Protein AF-A0A4Q0AV42-F1 (afdb_monomer_lite)

Structure (mmCIF, N/CA/C/O backbone):
data_AF-A0A4Q0AV42-F1
#
_entry.id   AF-A0A4Q0AV42-F1
#
loop_
_atom_site.group_PDB
_atom_site.id
_atom_site.type_symbol
_atom_site.label_atom_id
_atom_site.label_alt_id
_atom_site.label_comp_id
_atom_site.label_asym_id
_atom_site.label_entity_id
_atom_site.label_seq_id
_atom_site.pdbx_PDB_ins_code
_atom_site.Cartn_x
_atom_site.Cartn_y
_atom_site.Cartn_z
_atom_site.occupancy
_atom_site.B_iso_or_equiv
_atom_site.auth_seq_id
_atom_site.auth_comp_id
_atom_site.auth_asym_id
_atom_site.auth_atom_id
_atom_site.pdbx_PDB_model_num
ATOM 1 N N . MET A 1 1 ? -12.803 -12.180 0.427 1.00 30.55 1 MET A N 1
ATOM 2 C CA . MET A 1 1 ? -12.113 -11.842 -0.839 1.00 30.55 1 MET A CA 1
ATOM 3 C C . MET A 1 1 ? -12.703 -10.554 -1.382 1.00 30.55 1 MET A C 1
ATOM 5 O O . MET A 1 1 ? -13.816 -10.611 -1.876 1.00 30.55 1 MET A O 1
ATOM 9 N N . LEU A 1 2 ? -12.005 -9.425 -1.214 1.00 26.78 2 LEU A N 1
ATOM 10 C CA . LEU A 1 2 ? -12.115 -8.159 -1.967 1.00 26.78 2 LEU A CA 1
ATOM 11 C C . LEU A 1 2 ? -11.455 -7.060 -1.123 1.00 26.78 2 LEU A C 1
ATOM 13 O O . LEU A 1 2 ? -12.119 -6.238 -0.512 1.00 26.78 2 LEU A O 1
ATOM 17 N N . ASN A 1 3 ? -10.125 -7.067 -1.088 1.00 29.16 3 ASN A N 1
ATOM 18 C CA . ASN A 1 3 ? -9.355 -5.869 -0.773 1.00 29.16 3 ASN A CA 1
ATOM 19 C C . ASN A 1 3 ? -8.118 -5.825 -1.665 1.00 29.16 3 ASN A C 1
ATOM 21 O O . ASN A 1 3 ? -6.977 -5.848 -1.224 1.00 29.16 3 ASN A O 1
ATOM 25 N N . LYS A 1 4 ? -8.384 -5.828 -2.976 1.00 31.31 4 LYS A N 1
ATOM 26 C CA . LYS A 1 4 ? -7.393 -5.443 -3.976 1.00 31.31 4 LYS A CA 1
ATOM 27 C C . LYS A 1 4 ? -7.318 -3.923 -3.954 1.00 31.31 4 LYS A C 1
ATOM 29 O O . LYS A 1 4 ? -8.307 -3.266 -4.277 1.00 31.31 4 LYS A O 1
ATOM 34 N N . SER A 1 5 ? -6.172 -3.425 -3.505 1.00 34.53 5 SER A N 1
ATOM 35 C CA . SER A 1 5 ? -5.668 -2.056 -3.605 1.00 34.53 5 SER A CA 1
ATOM 36 C C . SER A 1 5 ? -6.397 -1.220 -4.674 1.00 34.53 5 SER A C 1
ATOM 38 O O . SER A 1 5 ? -6.071 -1.259 -5.857 1.00 34.53 5 SER A O 1
ATOM 40 N N . LYS A 1 6 ? -7.447 -0.486 -4.273 1.00 34.94 6 LYS A N 1
ATOM 41 C CA . LYS A 1 6 ? -8.261 0.345 -5.186 1.00 34.94 6 LYS A CA 1
ATOM 42 C C . LYS A 1 6 ? -7.572 1.652 -5.598 1.00 34.94 6 LYS A C 1
ATOM 44 O O . LYS A 1 6 ? -8.144 2.401 -6.378 1.00 34.94 6 LYS A O 1
ATOM 49 N N . TYR A 1 7 ? -6.366 1.917 -5.103 1.00 36.47 7 TYR A N 1
ATOM 50 C CA . TYR A 1 7 ? -5.649 3.169 -5.355 1.00 36.47 7 TYR A CA 1
ATOM 51 C C . TYR A 1 7 ? -4.587 3.080 -6.450 1.00 36.47 7 TYR A C 1
ATOM 53 O O . TYR A 1 7 ? -4.053 4.111 -6.837 1.00 36.47 7 TYR A O 1
ATOM 61 N N . TRP A 1 8 ? -4.328 1.880 -6.977 1.00 33.84 8 TRP A N 1
ATOM 62 C CA . TRP A 1 8 ? -3.309 1.651 -8.006 1.00 33.84 8 TRP A CA 1
ATOM 63 C C . TRP A 1 8 ? -3.832 0.931 -9.246 1.00 33.84 8 TRP A C 1
ATOM 65 O O . TRP A 1 8 ? -3.045 0.470 -10.053 1.00 33.84 8 TRP A O 1
ATOM 75 N N . LYS A 1 9 ? -5.153 0.849 -9.448 1.00 34.53 9 LYS A N 1
ATOM 76 C CA . LYS A 1 9 ? -5.641 0.548 -10.796 1.00 34.53 9 LYS A CA 1
ATOM 77 C C . LYS A 1 9 ? -5.361 1.786 -11.635 1.00 34.53 9 LYS A C 1
ATOM 79 O O . LYS A 1 9 ? -5.968 2.821 -11.341 1.00 34.53 9 LYS A O 1
ATOM 84 N N . SER A 1 10 ? -4.475 1.705 -12.632 1.00 34.97 10 SER A N 1
ATOM 85 C CA . SER A 1 10 ? -4.408 2.763 -13.635 1.00 34.97 10 SER A CA 1
ATOM 86 C C . SER A 1 10 ? -5.824 2.932 -14.180 1.00 34.97 10 SER A C 1
ATOM 88 O O . SER A 1 10 ? -6.451 2.016 -14.719 1.00 34.97 10 SER A O 1
ATOM 90 N N . LEU A 1 11 ? -6.412 4.092 -13.906 1.00 31.09 11 LEU A N 1
ATOM 91 C CA . LEU A 1 11 ? -7.610 4.494 -14.612 1.00 31.09 11 LEU A CA 1
ATOM 92 C C . LEU A 1 11 ? -7.200 4.531 -16.085 1.00 31.09 11 LEU A C 1
ATOM 94 O O . LEU A 1 11 ? -6.203 5.167 -16.422 1.00 31.09 11 LEU A O 1
ATOM 98 N N . LEU A 1 12 ? -7.933 3.786 -16.915 1.00 34.31 12 LEU A N 1
ATOM 99 C CA . LEU A 1 12 ? -7.905 3.839 -18.377 1.00 34.31 12 LEU A CA 1
ATOM 100 C C . LEU A 1 12 ? -7.362 5.188 -18.884 1.00 34.31 12 LEU A C 1
ATOM 102 O O . LEU A 1 12 ? -8.030 6.208 -18.726 1.00 34.31 12 LEU A O 1
ATOM 106 N N . GLY A 1 13 ? -6.167 5.192 -19.488 1.00 39.38 13 GLY A N 1
ATOM 107 C CA . GLY A 1 13 ? -5.664 6.360 -20.226 1.00 39.38 13 GLY A CA 1
ATOM 108 C C . GLY A 1 13 ? -4.161 6.647 -20.153 1.00 39.38 13 GLY A C 1
ATOM 109 O O . GLY A 1 13 ? -3.638 7.280 -21.071 1.00 39.38 13 GLY A O 1
ATOM 110 N N . THR A 1 14 ? -3.446 6.176 -19.130 1.00 48.38 14 THR A N 1
ATOM 111 C CA . THR A 1 14 ? -1.985 6.363 -19.021 1.00 48.38 14 THR A CA 1
ATOM 112 C C . THR A 1 14 ? -1.246 5.068 -19.321 1.00 48.38 14 THR A C 1
ATOM 114 O O . THR A 1 14 ? -1.294 4.128 -18.535 1.00 48.38 14 THR A O 1
ATOM 117 N N . PHE A 1 15 ? -0.553 5.023 -20.463 1.00 57.47 15 PHE A N 1
ATOM 118 C CA . PHE A 1 15 ? 0.398 3.954 -20.763 1.00 57.47 15 PHE A CA 1
ATOM 119 C C . PHE A 1 15 ? 1.566 4.057 -19.778 1.00 57.47 15 PHE A C 1
ATOM 121 O O . PHE A 1 15 ? 2.251 5.085 -19.753 1.00 57.47 15 PHE A O 1
ATOM 128 N N . ALA A 1 16 ? 1.753 3.016 -18.967 1.00 63.91 16 ALA A N 1
ATOM 129 C CA . ALA A 1 16 ? 2.875 2.901 -18.053 1.00 63.91 16 ALA A CA 1
ATOM 130 C C . ALA A 1 16 ? 3.785 1.737 -18.470 1.00 63.91 16 ALA A C 1
ATOM 132 O O . ALA A 1 16 ? 3.339 0.590 -18.502 1.00 63.91 16 ALA A O 1
ATOM 133 N N . ASP A 1 17 ? 5.053 2.026 -18.756 1.00 69.50 17 ASP A N 1
ATOM 134 C CA . ASP A 1 17 ? 6.085 0.997 -18.891 1.00 69.50 17 ASP A CA 1
ATOM 135 C C . ASP A 1 17 ? 6.596 0.655 -17.487 1.00 69.50 17 ASP A C 1
ATOM 137 O O . ASP A 1 17 ? 7.126 1.517 -16.786 1.00 69.50 17 ASP A O 1
ATOM 141 N N . VAL A 1 18 ? 6.441 -0.593 -17.055 1.00 70.00 18 VAL A N 1
ATOM 142 C CA . VAL A 1 18 ? 6.854 -1.032 -15.716 1.00 70.00 18 VAL A CA 1
ATOM 143 C C . VAL A 1 18 ? 8.043 -1.976 -15.843 1.00 70.00 18 VAL A C 1
ATOM 145 O O . VAL A 1 18 ? 7.936 -3.014 -16.494 1.00 70.00 18 VAL A O 1
ATOM 148 N N . LEU A 1 19 ? 9.156 -1.645 -15.186 1.00 70.38 19 LEU A N 1
ATOM 149 C CA . LEU A 1 19 ? 10.293 -2.545 -15.011 1.00 70.38 19 LEU A CA 1
ATOM 150 C C . LEU A 1 19 ? 10.490 -2.858 -13.531 1.00 70.38 19 LEU A C 1
ATOM 152 O O . LEU A 1 19 ? 10.636 -1.967 -12.694 1.00 70.38 19 LEU A O 1
ATOM 156 N N . ILE A 1 20 ? 10.525 -4.149 -13.219 1.00 70.94 20 ILE A N 1
ATOM 157 C CA . ILE A 1 20 ? 10.743 -4.648 -11.861 1.00 70.94 20 ILE A CA 1
ATOM 158 C C . ILE A 1 20 ? 12.004 -5.484 -11.889 1.00 70.94 20 ILE A C 1
ATOM 160 O O . ILE A 1 20 ? 12.068 -6.493 -12.601 1.00 70.94 20 ILE A O 1
ATOM 164 N N . THR A 1 21 ? 12.990 -5.053 -11.115 1.00 67.12 21 THR A N 1
ATOM 165 C CA . THR A 1 21 ? 14.270 -5.743 -11.007 1.00 67.12 21 THR A CA 1
ATOM 166 C C . THR A 1 21 ? 14.180 -6.763 -9.875 1.00 67.12 21 THR A C 1
ATOM 168 O O . THR A 1 21 ? 13.599 -6.501 -8.815 1.00 67.12 21 THR A O 1
ATOM 171 N N . LYS A 1 22 ? 14.696 -7.974 -10.102 1.00 61.81 22 LYS A N 1
ATOM 172 C CA . LYS A 1 22 ? 14.814 -8.993 -9.047 1.00 61.81 22 LYS A CA 1
ATOM 173 C C . LYS A 1 22 ? 16.245 -8.931 -8.534 1.00 61.81 22 LYS A C 1
ATOM 175 O O . LYS A 1 22 ? 17.145 -8.805 -9.349 1.00 61.81 22 LYS A O 1
ATOM 180 N N . GLN A 1 23 ? 16.403 -8.943 -7.206 1.00 52.69 23 GLN A N 1
ATOM 181 C CA . GLN A 1 23 ? 17.667 -8.929 -6.449 1.00 52.69 23 GLN A CA 1
ATOM 182 C C . GLN A 1 23 ? 18.893 -8.490 -7.269 1.00 52.69 23 GLN A C 1
ATOM 184 O O . GLN A 1 23 ? 19.572 -9.304 -7.888 1.00 52.69 23 GLN A O 1
ATOM 189 N N . VAL A 1 24 ? 19.169 -7.185 -7.263 1.00 53.16 24 VAL A N 1
ATOM 190 C CA . VAL A 1 24 ? 20.322 -6.608 -7.961 1.00 53.16 24 VAL A CA 1
ATOM 191 C C . VAL A 1 24 ? 21.581 -6.839 -7.120 1.00 53.16 24 VAL A C 1
ATOM 193 O O . VAL A 1 24 ? 22.077 -5.938 -6.444 1.00 53.16 24 VAL A O 1
ATOM 196 N N . ASP A 1 25 ? 22.073 -8.075 -7.096 1.00 46.06 25 ASP A N 1
ATOM 197 C CA . ASP A 1 25 ? 23.352 -8.397 -6.466 1.00 46.06 25 ASP A CA 1
ATOM 198 C C . ASP A 1 25 ? 24.489 -8.048 -7.427 1.00 46.06 25 ASP A C 1
ATOM 200 O O . ASP A 1 25 ? 25.068 -8.901 -8.098 1.00 46.06 25 ASP A O 1
ATOM 204 N N . TYR A 1 26 ? 24.853 -6.766 -7.472 1.00 49.94 26 TYR A N 1
ATOM 205 C CA . TYR A 1 26 ? 26.177 -6.405 -7.960 1.00 49.94 26 TYR A CA 1
ATOM 206 C C . TYR A 1 26 ? 27.196 -6.808 -6.890 1.00 49.94 26 TYR A C 1
ATOM 208 O O . TYR A 1 26 ? 27.351 -6.129 -5.872 1.00 49.94 26 TYR A O 1
ATOM 216 N N . ALA A 1 27 ? 27.888 -7.925 -7.096 1.00 39.59 27 ALA A N 1
ATOM 217 C CA . ALA A 1 27 ? 29.040 -8.323 -6.298 1.00 39.59 27 ALA A CA 1
ATOM 218 C C . ALA A 1 27 ? 30.225 -7.353 -6.519 1.00 39.59 27 ALA A C 1
ATOM 220 O O . ALA A 1 27 ? 31.190 -7.664 -7.210 1.00 39.59 27 ALA A O 1
ATOM 221 N N . GLY A 1 28 ? 30.185 -6.158 -5.924 1.00 41.75 28 GLY A N 1
ATOM 222 C CA . GLY A 1 28 ? 31.305 -5.219 -6.000 1.00 41.75 28 GLY A CA 1
ATOM 223 C C . GLY A 1 28 ? 31.108 -3.951 -5.180 1.00 41.75 28 GLY A C 1
ATOM 224 O O . GLY A 1 28 ? 30.014 -3.407 -5.096 1.00 41.75 28 GLY A O 1
ATOM 225 N N . THR A 1 29 ? 32.175 -3.458 -4.557 1.00 35.69 29 THR A N 1
ATOM 226 C CA . THR A 1 29 ? 32.192 -2.180 -3.836 1.00 35.69 29 THR A CA 1
ATOM 227 C C . THR A 1 29 ? 32.755 -1.089 -4.747 1.00 35.69 29 THR A C 1
ATOM 229 O O . THR A 1 29 ? 33.971 -1.001 -4.906 1.00 35.69 29 THR A O 1
ATOM 232 N N . GLY A 1 30 ? 31.892 -0.249 -5.321 1.00 38.66 30 GLY A N 1
ATOM 233 C CA . GLY A 1 30 ? 32.296 1.004 -5.969 1.00 38.66 30 GLY A CA 1
ATOM 234 C C . GLY A 1 30 ? 32.123 1.062 -7.488 1.00 38.66 30 GLY A C 1
ATOM 235 O O . GLY A 1 30 ? 32.034 0.045 -8.173 1.00 38.66 30 GLY A O 1
ATOM 236 N N . ALA A 1 31 ? 32.070 2.300 -7.991 1.00 37.88 31 ALA A N 1
ATOM 237 C CA . ALA A 1 31 ? 32.064 2.620 -9.413 1.00 37.88 31 ALA A CA 1
ATOM 238 C C . ALA A 1 31 ? 33.290 1.991 -10.091 1.00 37.88 31 ALA A C 1
ATOM 240 O O . ALA A 1 31 ? 34.433 2.303 -9.750 1.00 37.88 31 ALA A O 1
ATOM 241 N N . SER A 1 32 ? 33.047 1.083 -11.032 1.00 40.00 32 SER A N 1
ATOM 242 C CA . SER A 1 32 ? 34.100 0.482 -11.843 1.00 40.00 32 SER A CA 1
ATOM 243 C C . SER A 1 32 ? 34.685 1.507 -12.810 1.00 40.00 32 SER A C 1
ATOM 245 O O . SER A 1 32 ? 34.017 2.451 -13.210 1.00 40.00 32 SER A O 1
ATOM 247 N N . THR A 1 33 ? 35.937 1.313 -13.210 1.00 36.69 33 THR A N 1
ATOM 248 C CA . THR A 1 33 ? 36.590 2.008 -14.331 1.00 36.69 33 THR A CA 1
ATOM 249 C C . THR A 1 33 ? 36.593 1.157 -15.609 1.00 36.69 33 THR A C 1
ATOM 251 O O . THR A 1 33 ? 37.267 1.503 -16.579 1.00 36.69 33 THR A O 1
ATOM 254 N N . ALA A 1 34 ? 35.869 0.031 -15.623 1.00 41.31 34 ALA A N 1
ATOM 255 C CA . ALA A 1 34 ? 35.803 -0.870 -16.768 1.00 41.31 34 ALA A CA 1
ATOM 256 C C . ALA A 1 34 ? 35.020 -0.257 -17.938 1.00 41.31 34 ALA A C 1
ATOM 258 O O . ALA A 1 34 ? 34.040 0.468 -17.759 1.00 41.31 34 ALA A O 1
ATOM 259 N N . THR A 1 35 ? 35.471 -0.580 -19.148 1.00 47.22 35 THR A N 1
ATOM 260 C CA . THR A 1 35 ? 34.852 -0.193 -20.415 1.00 47.22 35 THR A CA 1
ATOM 261 C C . THR A 1 35 ? 33.387 -0.633 -20.434 1.00 47.22 35 THR A C 1
ATOM 263 O O . THR A 1 35 ? 33.098 -1.808 -20.223 1.00 47.22 35 THR A O 1
ATOM 266 N N . ALA A 1 36 ? 32.473 0.312 -20.672 1.00 55.19 36 ALA A N 1
ATOM 267 C CA . ALA A 1 36 ? 31.054 0.038 -20.874 1.00 55.19 36 ALA A CA 1
ATOM 268 C C . ALA A 1 36 ? 30.877 -1.049 -21.948 1.00 55.19 36 ALA A C 1
ATOM 270 O O . ALA A 1 36 ? 31.359 -0.881 -23.070 1.00 55.19 36 ALA A O 1
ATOM 271 N N . GLY A 1 37 ? 30.226 -2.165 -21.610 1.00 70.19 37 GLY A N 1
ATOM 272 C CA . GLY A 1 37 ? 29.855 -3.163 -22.613 1.00 70.19 37 GLY A CA 1
ATOM 273 C C . GLY A 1 37 ? 28.677 -2.698 -23.466 1.00 70.19 37 GLY A C 1
ATOM 274 O O . GLY A 1 37 ? 28.199 -1.567 -23.360 1.00 70.19 37 GLY A O 1
ATOM 275 N N . THR A 1 38 ? 28.207 -3.572 -24.341 1.00 82.25 38 THR A N 1
ATOM 276 C CA . THR A 1 38 ? 27.097 -3.317 -25.265 1.00 82.25 38 THR A CA 1
ATOM 277 C C . THR A 1 38 ? 25.813 -4.009 -24.813 1.00 82.25 38 THR A C 1
ATOM 279 O O . THR A 1 38 ? 25.831 -4.905 -23.970 1.00 82.25 38 THR A O 1
ATOM 282 N N . LEU A 1 39 ? 24.681 -3.653 -25.425 1.00 82.56 39 LEU A N 1
ATOM 283 C CA . LEU A 1 39 ? 23.427 -4.396 -25.270 1.00 82.56 39 LEU A CA 1
ATOM 284 C C . LEU A 1 39 ? 23.617 -5.896 -25.544 1.00 82.56 39 LEU A C 1
ATOM 286 O O . LEU A 1 39 ? 23.021 -6.717 -24.857 1.00 82.56 39 LEU A O 1
ATOM 290 N N . ALA A 1 40 ? 24.442 -6.263 -26.529 1.00 83.12 40 ALA A N 1
ATOM 291 C CA . ALA A 1 40 ? 24.708 -7.665 -26.839 1.00 83.12 40 ALA A CA 1
ATOM 292 C C . ALA A 1 40 ? 25.420 -8.376 -25.677 1.00 83.12 40 ALA A C 1
ATOM 294 O O . ALA A 1 40 ? 25.069 -9.509 -25.346 1.00 83.12 40 ALA A O 1
ATOM 295 N N . ASP A 1 41 ? 26.351 -7.686 -25.015 1.00 79.69 41 ASP A N 1
ATOM 296 C CA . ASP A 1 41 ? 27.036 -8.207 -23.831 1.00 79.69 41 ASP A CA 1
ATOM 297 C C . ASP A 1 41 ? 26.067 -8.365 -22.655 1.00 79.69 41 ASP A C 1
ATOM 299 O O . ASP A 1 41 ? 26.122 -9.372 -21.950 1.00 79.69 41 ASP A O 1
ATOM 303 N N . PHE A 1 42 ? 25.140 -7.418 -22.481 1.00 78.94 42 PHE A N 1
ATOM 304 C CA . PHE A 1 42 ? 24.082 -7.511 -21.474 1.00 78.94 42 PHE A CA 1
ATOM 305 C C . PHE A 1 42 ? 23.150 -8.698 -21.749 1.00 78.94 42 PHE A C 1
ATOM 307 O O . PHE A 1 42 ? 22.909 -9.520 -20.874 1.00 78.94 42 PHE A O 1
ATOM 314 N N . VAL A 1 43 ? 22.689 -8.866 -22.992 1.00 81.25 43 VAL A N 1
ATOM 315 C CA . VAL A 1 43 ? 21.824 -9.991 -23.393 1.00 81.25 43 VAL A CA 1
ATOM 316 C C . VAL A 1 43 ? 22.473 -11.345 -23.093 1.00 81.25 43 VAL A C 1
ATOM 318 O O . VAL A 1 43 ? 21.769 -12.271 -22.671 1.00 81.25 43 VAL A O 1
ATOM 321 N N . ALA A 1 44 ? 23.782 -11.456 -23.334 1.00 77.88 44 ALA A N 1
ATOM 322 C CA . ALA A 1 44 ? 24.539 -12.695 -23.211 1.00 77.88 44 ALA A CA 1
ATOM 323 C C . ALA A 1 44 ? 24.917 -13.051 -21.766 1.00 77.88 44 ALA A C 1
ATOM 325 O O . ALA A 1 44 ? 24.964 -14.237 -21.443 1.00 77.88 44 ALA A O 1
ATOM 326 N N . ASN A 1 45 ? 25.187 -12.053 -20.916 1.00 75.50 45 ASN A N 1
ATOM 327 C CA . ASN A 1 45 ? 25.824 -12.277 -19.614 1.00 75.50 45 ASN A CA 1
ATOM 328 C C . ASN A 1 45 ? 24.984 -11.846 -18.405 1.00 75.50 45 ASN A C 1
ATOM 330 O O . ASN A 1 45 ? 25.294 -12.277 -17.296 1.00 75.50 45 ASN A O 1
ATOM 334 N N . ALA A 1 46 ? 23.943 -11.027 -18.595 1.00 73.75 46 ALA A N 1
ATOM 335 C CA . ALA A 1 46 ? 23.137 -10.532 -17.486 1.00 73.75 46 ALA A CA 1
ATOM 336 C C . ALA A 1 46 ? 22.409 -11.670 -16.761 1.00 73.75 46 ALA A C 1
ATOM 338 O O . ALA A 1 46 ? 21.834 -12.572 -17.388 1.00 73.75 46 ALA A O 1
ATOM 339 N N . ALA A 1 47 ? 22.411 -11.599 -15.432 1.00 72.31 47 ALA A N 1
ATOM 340 C CA . ALA A 1 47 ? 21.652 -12.505 -14.588 1.00 72.31 47 ALA A CA 1
ATOM 341 C C . ALA A 1 47 ? 20.147 -12.208 -14.676 1.00 72.31 47 ALA A C 1
ATOM 343 O O . ALA A 1 47 ? 19.715 -11.109 -15.020 1.00 72.31 47 ALA A O 1
ATOM 344 N N . GLU A 1 48 ? 19.328 -13.198 -14.334 1.00 71.56 48 GLU A N 1
ATOM 345 C CA . GLU A 1 48 ? 17.879 -13.024 -14.248 1.00 71.56 48 GLU A CA 1
ATOM 346 C C . GLU A 1 48 ? 17.522 -11.909 -13.248 1.00 71.56 48 GLU A C 1
ATOM 348 O O . GLU A 1 48 ? 17.908 -11.966 -12.082 1.00 71.56 48 GLU A O 1
ATOM 353 N N . GLY A 1 49 ? 16.762 -10.907 -13.697 1.00 66.62 49 GLY A N 1
ATOM 354 C CA . GLY A 1 49 ? 16.361 -9.746 -12.900 1.00 66.62 49 GLY A CA 1
ATOM 355 C C . GLY A 1 49 ? 17.325 -8.561 -12.925 1.00 66.62 49 GLY A C 1
ATOM 356 O O . GLY A 1 49 ? 16.982 -7.513 -12.370 1.00 66.62 49 GLY A O 1
ATOM 357 N N . GLU A 1 50 ? 18.481 -8.699 -13.576 1.00 74.06 50 GLU A N 1
ATOM 358 C CA . GLU A 1 50 ? 19.475 -7.636 -13.694 1.00 74.06 50 GLU A CA 1
ATOM 359 C C . GLU A 1 50 ? 18.985 -6.503 -14.600 1.00 74.06 50 GLU A C 1
ATOM 361 O O . GLU A 1 50 ? 18.292 -6.748 -15.591 1.00 74.06 50 GLU A O 1
ATOM 366 N N . PHE A 1 51 ? 19.341 -5.263 -14.249 1.00 77.94 51 PHE A N 1
ATOM 367 C CA . PHE A 1 51 ? 18.871 -4.043 -14.900 1.00 77.94 51 PHE A CA 1
ATOM 368 C C . PHE A 1 51 ? 20.017 -3.148 -15.360 1.00 77.94 51 PHE A C 1
ATOM 370 O O . PHE A 1 51 ? 21.019 -3.000 -14.668 1.00 77.94 51 PHE A O 1
ATOM 377 N N . ALA A 1 52 ? 19.820 -2.498 -16.501 1.00 79.81 52 ALA A N 1
ATOM 378 C CA . ALA A 1 52 ? 20.767 -1.563 -17.083 1.00 79.81 52 ALA A CA 1
ATOM 379 C C . ALA A 1 52 ? 20.048 -0.408 -17.788 1.00 79.81 52 ALA A C 1
ATOM 381 O O . ALA A 1 52 ? 19.008 -0.606 -18.420 1.00 79.81 52 ALA A O 1
ATOM 382 N N . PHE A 1 53 ? 20.631 0.790 -17.757 1.00 84.31 53 PHE A N 1
ATOM 383 C CA . PHE A 1 53 ? 20.318 1.831 -18.733 1.00 84.31 53 PHE A CA 1
ATOM 384 C C . PHE A 1 53 ? 21.211 1.674 -19.958 1.00 84.31 53 PHE A C 1
ATOM 386 O O . PHE A 1 53 ? 22.415 1.454 -19.838 1.00 84.31 53 PHE A O 1
ATOM 393 N N . ILE A 1 54 ? 20.630 1.827 -21.145 1.00 85.69 54 ILE A N 1
ATOM 394 C CA . ILE A 1 54 ? 21.320 1.671 -22.426 1.00 85.69 54 ILE A CA 1
ATOM 395 C C . ILE A 1 54 ? 21.178 2.952 -23.245 1.00 85.69 54 ILE A C 1
ATOM 397 O O . ILE A 1 54 ? 20.101 3.550 -23.305 1.00 85.69 54 ILE A O 1
ATOM 401 N N . ASN A 1 55 ? 22.257 3.359 -23.914 1.00 88.38 55 ASN A N 1
ATOM 402 C CA . ASN A 1 55 ? 22.226 4.431 -24.901 1.00 88.38 55 ASN A CA 1
ATOM 403 C C . ASN A 1 55 ? 21.501 3.938 -26.158 1.00 88.38 55 ASN A C 1
ATOM 405 O O . ASN A 1 55 ? 21.915 2.957 -26.776 1.00 88.38 55 ASN A O 1
ATOM 409 N N . ALA A 1 56 ? 20.432 4.623 -26.555 1.00 88.19 56 ALA A N 1
ATOM 410 C CA . ALA A 1 56 ? 19.588 4.187 -27.659 1.00 88.19 56 ALA A CA 1
ATOM 411 C C . ALA A 1 56 ? 20.236 4.305 -29.043 1.00 88.19 56 ALA A C 1
ATOM 413 O O . ALA A 1 56 ? 19.795 3.622 -29.970 1.00 88.19 56 ALA A O 1
ATOM 414 N N . ASP A 1 57 ? 21.253 5.154 -29.175 1.00 87.75 57 ASP A N 1
ATOM 415 C CA . ASP A 1 57 ? 21.934 5.423 -30.438 1.00 87.75 57 ASP A CA 1
ATOM 416 C C . ASP A 1 57 ? 23.156 4.513 -30.616 1.00 87.75 57 ASP A C 1
ATOM 418 O O . ASP A 1 57 ? 23.416 4.026 -31.715 1.00 87.75 57 ASP A O 1
ATOM 422 N N . THR A 1 58 ? 23.896 4.246 -29.535 1.00 87.06 58 THR A N 1
ATOM 423 C CA . THR A 1 58 ? 25.146 3.464 -29.585 1.00 87.06 58 THR A CA 1
ATOM 424 C C . THR A 1 58 ? 25.015 2.033 -29.072 1.00 87.06 58 THR A C 1
ATOM 426 O O . THR A 1 58 ? 25.940 1.244 -29.251 1.00 87.06 58 THR A O 1
ATOM 429 N N . ASN A 1 59 ? 23.900 1.686 -28.421 1.00 86.06 59 ASN A N 1
ATOM 430 C CA . ASN A 1 59 ? 23.717 0.441 -27.665 1.00 86.06 59 ASN A CA 1
ATOM 431 C C . ASN A 1 59 ? 24.777 0.203 -26.577 1.00 86.06 59 ASN A C 1
ATOM 433 O O . ASN A 1 59 ? 24.954 -0.930 -26.130 1.00 86.06 59 ASN A O 1
ATOM 437 N N . ALA A 1 60 ? 25.482 1.248 -26.142 1.00 83.31 60 ALA A N 1
ATOM 438 C CA . ALA A 1 60 ? 26.392 1.160 -25.010 1.00 83.31 60 ALA A CA 1
ATOM 439 C C . ALA A 1 60 ? 25.600 1.053 -23.701 1.00 83.31 60 ALA A C 1
ATOM 441 O O . ALA A 1 60 ? 24.629 1.788 -23.497 1.00 83.31 60 ALA A O 1
ATOM 442 N N . VAL A 1 61 ? 26.036 0.165 -22.813 1.00 79.75 61 VAL A N 1
ATOM 443 C CA . VAL A 1 61 ? 25.535 0.055 -21.442 1.00 79.75 61 VAL A CA 1
ATOM 444 C C . VAL A 1 61 ? 26.022 1.273 -20.660 1.00 79.75 61 VAL A C 1
ATOM 446 O O . VAL A 1 61 ? 27.219 1.504 -20.520 1.00 79.75 61 VAL A O 1
ATOM 449 N N . ILE A 1 62 ? 25.083 2.087 -20.194 1.00 76.38 62 ILE A N 1
ATOM 450 C CA . ILE A 1 62 ? 25.328 3.314 -19.426 1.00 76.38 62 ILE A CA 1
ATOM 451 C C . ILE A 1 62 ? 25.441 2.994 -17.931 1.00 76.38 62 ILE A C 1
ATOM 453 O O . ILE A 1 62 ? 26.163 3.674 -17.201 1.00 76.38 62 ILE A O 1
ATOM 457 N N . SER A 1 63 ? 24.690 1.985 -17.491 1.00 74.12 63 SER A N 1
ATOM 458 C CA . SER A 1 63 ? 24.535 1.581 -16.098 1.00 74.12 63 SER A CA 1
ATOM 459 C C . SER A 1 63 ? 24.263 0.068 -16.030 1.00 74.12 63 SER A C 1
ATOM 461 O O . SER A 1 63 ? 23.761 -0.485 -17.003 1.00 74.12 63 SER A O 1
ATOM 463 N N . GLY A 1 64 ? 24.537 -0.596 -14.909 1.00 59.09 64 GLY A N 1
ATOM 464 C CA . GLY A 1 64 ? 24.333 -2.036 -14.696 1.00 59.09 64 GLY A CA 1
ATOM 465 C C . GLY A 1 64 ? 25.630 -2.847 -14.658 1.00 59.09 64 GLY A C 1
ATOM 466 O O . GLY A 1 64 ? 26.675 -2.352 -15.065 1.00 59.09 64 GLY A O 1
ATOM 467 N N . ALA A 1 65 ? 25.619 -4.083 -14.154 1.00 57.62 65 ALA A N 1
ATOM 468 C CA . ALA A 1 65 ? 26.786 -4.966 -14.228 1.00 57.62 65 ALA A CA 1
ATOM 469 C C . ALA A 1 65 ? 26.710 -5.872 -15.468 1.00 57.62 65 ALA A C 1
ATOM 471 O O . ALA A 1 65 ? 25.670 -6.070 -16.086 1.00 57.62 65 ALA A O 1
ATOM 472 N N . LEU A 1 66 ? 27.869 -6.370 -15.897 1.00 57.34 66 LEU A N 1
ATOM 473 C CA . LEU A 1 66 ? 27.969 -7.373 -16.967 1.00 57.34 66 LEU A CA 1
ATOM 474 C C . LEU A 1 66 ? 28.618 -8.670 -16.475 1.00 57.34 66 LEU A C 1
ATOM 476 O O . LEU A 1 66 ? 28.493 -9.708 -17.115 1.00 57.34 66 LEU A O 1
ATOM 480 N N . THR A 1 67 ? 29.327 -8.615 -15.342 1.00 54.75 67 THR A N 1
ATOM 481 C CA . THR A 1 67 ? 30.092 -9.737 -14.773 1.00 54.75 67 THR A CA 1
ATOM 482 C C . THR A 1 67 ? 30.116 -9.700 -13.238 1.00 54.75 67 THR A C 1
ATOM 484 O O . THR A 1 67 ? 31.129 -10.032 -12.624 1.00 54.75 67 THR A O 1
ATOM 487 N N . GLY A 1 68 ? 29.052 -9.207 -12.596 1.00 51.72 68 GLY A N 1
ATOM 488 C CA . GLY A 1 68 ? 28.978 -9.043 -11.135 1.00 51.72 68 GLY A CA 1
ATOM 489 C C . GLY A 1 68 ? 29.671 -7.790 -10.584 1.00 51.72 68 GLY A C 1
ATOM 490 O O . GLY A 1 68 ? 29.366 -7.375 -9.474 1.00 51.72 68 GLY A O 1
ATOM 491 N N . THR A 1 69 ? 30.520 -7.120 -11.364 1.00 51.88 69 THR A N 1
ATOM 492 C CA . THR A 1 69 ? 31.073 -5.800 -11.019 1.00 51.88 69 THR A CA 1
ATOM 493 C C . THR A 1 69 ? 30.180 -4.702 -11.613 1.00 51.88 69 THR A C 1
ATOM 495 O O . THR A 1 69 ? 29.946 -4.757 -12.824 1.00 51.88 69 THR A O 1
ATOM 498 N N . PRO A 1 70 ? 29.705 -3.705 -10.832 1.00 54.50 70 PRO A N 1
ATOM 499 C CA . PRO A 1 70 ? 28.926 -2.581 -11.370 1.00 54.50 70 PRO A CA 1
ATOM 500 C C . PRO A 1 70 ? 29.663 -1.917 -12.538 1.00 54.50 70 PRO A C 1
ATOM 502 O O . PRO A 1 70 ? 30.874 -1.727 -12.433 1.00 54.50 70 PRO A O 1
ATOM 505 N N . ALA A 1 71 ? 28.994 -1.534 -13.629 1.00 55.09 71 ALA A N 1
ATOM 506 C CA . ALA A 1 71 ? 29.620 -0.654 -14.615 1.00 55.09 71 ALA A CA 1
ATOM 507 C C . ALA A 1 71 ? 29.894 0.730 -14.006 1.00 55.09 71 ALA A C 1
ATOM 509 O O . ALA A 1 71 ? 29.319 1.137 -12.995 1.00 55.09 71 ALA A O 1
ATOM 510 N N . ALA A 1 72 ? 30.810 1.467 -14.631 1.00 57.09 72 ALA A N 1
ATOM 511 C CA . ALA A 1 72 ? 30.948 2.890 -14.375 1.00 57.09 72 ALA A CA 1
ATOM 512 C C . ALA A 1 72 ? 29.624 3.583 -14.726 1.00 57.09 72 ALA A C 1
ATOM 514 O O . ALA A 1 72 ? 29.212 3.508 -15.883 1.00 57.09 72 ALA A O 1
ATOM 515 N N . VAL A 1 73 ? 29.001 4.294 -13.783 1.00 64.19 73 VAL A N 1
ATOM 516 C CA . VAL A 1 73 ? 27.863 5.168 -14.099 1.00 64.19 73 VAL A CA 1
ATOM 517 C C . VAL A 1 73 ? 28.354 6.238 -15.068 1.00 64.19 73 VAL A C 1
ATOM 519 O O . VAL A 1 73 ? 29.121 7.125 -14.686 1.00 64.19 73 VAL A O 1
ATOM 522 N N . GLN A 1 74 ? 27.957 6.138 -16.335 1.00 64.19 74 GLN A N 1
ATOM 523 C CA . GLN A 1 74 ? 28.328 7.135 -17.331 1.00 64.19 74 GLN A CA 1
ATOM 524 C C . GLN A 1 74 ? 27.351 8.309 -17.245 1.00 64.19 74 GLN A C 1
ATOM 526 O O . GLN A 1 74 ? 26.145 8.097 -17.382 1.00 64.19 74 GLN A O 1
ATOM 531 N N . PRO A 1 75 ? 27.823 9.551 -17.033 1.00 66.12 75 PRO A N 1
ATOM 532 C CA . PRO A 1 75 ? 26.939 10.705 -17.039 1.00 66.12 75 PRO A CA 1
ATOM 533 C C . PRO A 1 75 ? 26.256 10.824 -18.405 1.00 66.12 75 PRO A C 1
ATOM 535 O O . PRO A 1 75 ? 26.906 10.846 -19.452 1.00 66.12 75 PRO A O 1
ATOM 538 N N . VAL A 1 76 ? 24.929 10.903 -18.388 1.00 73.12 76 VAL A N 1
ATOM 539 C CA . VAL A 1 76 ? 24.102 11.015 -19.590 1.00 73.12 76 VAL A CA 1
ATOM 540 C C . VAL A 1 76 ? 23.720 12.475 -19.786 1.00 73.12 76 VAL A C 1
ATOM 542 O O . VAL A 1 76 ? 23.214 13.122 -18.873 1.00 73.12 76 VAL A O 1
ATOM 545 N N . SER A 1 77 ? 23.940 13.008 -20.990 1.00 80.81 77 SER A N 1
ATOM 546 C CA . SER A 1 77 ? 23.403 14.325 -21.351 1.00 80.81 77 SER A CA 1
ATOM 547 C C . SER A 1 77 ? 21.876 14.295 -21.314 1.00 80.81 77 SER A C 1
ATOM 549 O O . SER A 1 77 ? 21.263 13.339 -21.785 1.00 80.81 77 SER A O 1
ATOM 551 N N . ALA A 1 78 ? 21.244 15.384 -20.871 1.00 81.50 78 ALA A N 1
ATOM 552 C CA . ALA A 1 78 ? 19.786 15.484 -20.830 1.00 81.50 78 ALA A CA 1
ATOM 553 C C . ALA A 1 78 ? 19.106 15.273 -22.200 1.00 81.50 78 ALA A C 1
ATOM 555 O O . ALA A 1 78 ? 17.922 14.954 -22.259 1.00 81.50 78 ALA A O 1
ATOM 556 N N . THR A 1 79 ? 19.852 15.421 -23.298 1.00 85.81 79 THR A N 1
ATOM 557 C CA . THR A 1 79 ? 19.382 15.258 -24.681 1.00 85.81 79 THR A CA 1
ATOM 558 C C . THR A 1 79 ? 19.618 13.870 -25.280 1.00 85.81 79 THR A C 1
ATOM 560 O O . THR A 1 79 ? 19.111 13.601 -26.370 1.00 85.81 79 THR A O 1
ATOM 563 N N . THR A 1 80 ? 20.376 12.998 -24.612 1.00 85.69 80 THR A N 1
ATOM 564 C CA . THR A 1 80 ? 20.687 11.654 -25.113 1.00 85.69 80 THR A CA 1
ATOM 565 C C . THR A 1 80 ? 19.491 10.732 -24.925 1.00 85.69 80 THR A C 1
ATOM 567 O O . THR A 1 80 ? 18.908 10.679 -23.842 1.00 85.69 80 THR A O 1
ATOM 570 N N . TRP A 1 81 ? 19.142 9.979 -25.968 1.00 88.25 81 TRP A N 1
ATOM 571 C CA . TRP A 1 81 ? 18.115 8.949 -25.869 1.0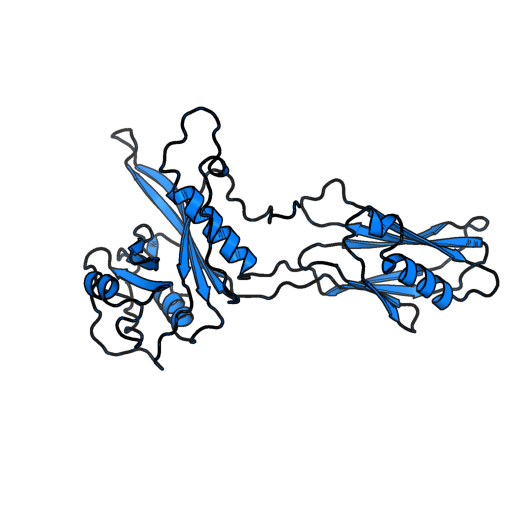0 88.25 81 TRP A CA 1
ATOM 572 C C . TRP A 1 81 ? 18.642 7.740 -25.102 1.00 88.25 81 TRP A C 1
ATOM 574 O O . TRP A 1 81 ? 19.662 7.150 -25.463 1.00 88.25 81 TRP A O 1
ATOM 584 N N . ILE A 1 82 ? 17.914 7.347 -24.064 1.00 88.88 82 ILE A N 1
ATOM 585 C CA . ILE A 1 82 ? 18.206 6.179 -23.236 1.00 88.88 82 ILE A CA 1
ATOM 586 C C . ILE A 1 82 ? 16.966 5.305 -23.080 1.00 88.88 82 ILE A C 1
ATOM 588 O O . ILE A 1 82 ? 15.845 5.766 -23.281 1.00 88.88 82 ILE A O 1
ATOM 592 N N . TYR A 1 83 ? 17.151 4.041 -22.724 1.00 87.50 83 TYR A N 1
ATOM 593 C CA . TYR A 1 83 ? 16.067 3.160 -22.287 1.00 87.50 83 TYR A CA 1
ATOM 594 C C . TYR A 1 83 ? 16.555 2.248 -21.163 1.00 87.50 83 TYR A C 1
ATOM 596 O O . TYR A 1 83 ? 17.746 1.944 -21.079 1.00 87.50 83 TYR A O 1
ATOM 604 N N . GLY A 1 84 ? 15.643 1.839 -20.284 1.00 85.56 84 GLY A N 1
ATOM 605 C CA . GLY A 1 84 ? 15.919 0.807 -19.288 1.00 85.56 84 GLY A CA 1
ATOM 606 C C . GLY A 1 84 ? 15.754 -0.577 -19.908 1.00 85.56 84 GLY A C 1
ATOM 607 O O . GLY A 1 84 ? 14.848 -0.775 -20.717 1.00 85.56 84 GLY A O 1
ATOM 608 N N . ALA A 1 85 ? 16.604 -1.521 -19.526 1.00 82.62 85 ALA A N 1
ATOM 609 C CA . ALA A 1 85 ? 16.551 -2.918 -19.932 1.00 82.62 85 ALA A CA 1
ATOM 610 C C . ALA A 1 85 ? 16.631 -3.819 -18.695 1.00 82.62 85 ALA A C 1
ATOM 612 O O . ALA A 1 85 ? 17.419 -3.547 -17.793 1.00 82.62 85 ALA A O 1
ATOM 613 N N . VAL A 1 86 ? 15.837 -4.890 -18.655 1.00 79.06 86 VAL A N 1
ATOM 614 C CA . VAL A 1 86 ? 15.892 -5.920 -17.609 1.00 79.06 86 VAL A CA 1
ATOM 615 C C . VAL A 1 86 ? 15.904 -7.312 -18.236 1.00 79.06 86 VAL A C 1
ATOM 617 O O . VAL A 1 86 ? 15.179 -7.567 -19.201 1.00 79.06 86 VAL A O 1
ATOM 620 N N . LYS A 1 87 ? 16.725 -8.221 -17.705 1.00 74.00 87 LYS A N 1
ATOM 621 C CA . LYS A 1 87 ? 16.719 -9.634 -18.106 1.00 74.00 87 LYS A CA 1
ATOM 622 C C . LYS A 1 87 ? 15.591 -10.365 -17.380 1.00 74.00 87 LYS A C 1
ATOM 624 O O . LYS A 1 87 ? 15.546 -10.345 -16.151 1.00 74.00 87 LYS A O 1
ATOM 629 N N . ARG A 1 88 ? 14.688 -10.997 -18.130 1.00 70.94 88 ARG A N 1
ATOM 630 C CA . ARG A 1 88 ? 13.590 -11.798 -17.583 1.00 70.94 88 ARG A CA 1
ATOM 631 C C . ARG A 1 88 ? 13.312 -13.044 -18.411 1.00 70.94 88 ARG A C 1
ATOM 633 O O . ARG A 1 88 ? 13.138 -12.950 -19.625 1.00 70.94 88 ARG A O 1
ATOM 640 N N . ASP A 1 89 ? 13.258 -14.198 -17.759 1.00 68.44 89 ASP A N 1
ATOM 641 C CA . ASP A 1 89 ? 12.995 -15.513 -18.353 1.00 68.44 89 ASP A CA 1
ATOM 642 C C . ASP A 1 89 ? 13.837 -15.772 -19.619 1.00 68.44 89 ASP A C 1
ATOM 644 O O . ASP A 1 89 ? 13.359 -16.266 -20.641 1.00 68.44 89 ASP A O 1
ATOM 648 N N . GLY A 1 90 ? 15.112 -15.370 -19.581 1.00 65.38 90 GLY A N 1
ATOM 649 C CA . GLY A 1 90 ? 16.032 -15.489 -20.719 1.00 65.38 90 GLY A CA 1
ATOM 650 C C . GLY A 1 90 ? 15.895 -14.405 -21.802 1.00 65.38 90 GLY A C 1
ATOM 651 O O . GLY A 1 90 ? 16.795 -14.279 -22.637 1.00 65.38 90 GLY A O 1
ATOM 652 N N . ASN A 1 91 ? 14.858 -13.570 -21.759 1.00 74.88 91 ASN A N 1
ATOM 653 C CA . ASN A 1 91 ? 14.611 -12.459 -22.683 1.00 74.88 91 ASN A CA 1
ATOM 654 C C . ASN A 1 91 ? 15.010 -11.105 -22.078 1.00 74.88 91 ASN A C 1
ATOM 656 O O . ASN A 1 91 ? 15.247 -10.996 -20.879 1.00 74.88 91 ASN A O 1
ATOM 660 N N . ILE A 1 92 ? 15.096 -10.066 -22.913 1.00 79.12 92 ILE A N 1
ATOM 661 C CA . ILE A 1 92 ? 15.266 -8.684 -22.449 1.00 79.12 92 ILE A CA 1
ATOM 662 C C . ILE A 1 92 ? 13.944 -7.946 -22.599 1.00 79.12 92 ILE A C 1
ATOM 664 O O . ILE A 1 92 ? 13.399 -7.862 -23.699 1.00 79.12 92 ILE A O 1
ATOM 668 N N . GLU A 1 93 ? 13.466 -7.373 -21.503 1.00 79.75 93 GLU A N 1
ATOM 669 C CA . GLU A 1 93 ? 12.379 -6.404 -21.523 1.00 79.75 93 GLU A CA 1
ATOM 670 C C . GLU A 1 93 ? 12.962 -4.994 -21.478 1.00 79.75 93 GLU A C 1
ATOM 672 O O . GLU A 1 93 ? 13.898 -4.726 -20.725 1.00 79.75 93 GLU A O 1
ATOM 677 N N . THR A 1 94 ? 12.414 -4.081 -22.276 1.00 82.38 94 THR A N 1
ATOM 678 C CA . THR A 1 94 ? 12.907 -2.704 -22.367 1.00 82.38 94 THR A CA 1
ATOM 679 C C . THR A 1 94 ? 11.788 -1.697 -22.177 1.00 82.38 94 THR A C 1
ATOM 681 O O . THR A 1 94 ? 10.674 -1.923 -22.648 1.00 82.38 94 THR A O 1
ATOM 684 N N . THR A 1 95 ? 12.096 -0.545 -21.586 1.00 82.75 95 THR A N 1
ATOM 685 C CA . THR A 1 95 ? 11.212 0.625 -21.683 1.00 82.75 95 THR A CA 1
ATOM 686 C C . THR A 1 95 ? 11.247 1.204 -23.090 1.00 82.75 95 THR A C 1
ATOM 688 O O . THR A 1 95 ? 12.169 0.957 -23.877 1.00 82.75 95 THR A O 1
ATOM 691 N N . ARG A 1 96 ? 10.301 2.093 -23.387 1.00 80.31 96 ARG A N 1
ATOM 692 C CA . ARG A 1 96 ? 10.485 3.040 -24.485 1.00 80.31 96 ARG A CA 1
ATOM 693 C C . AR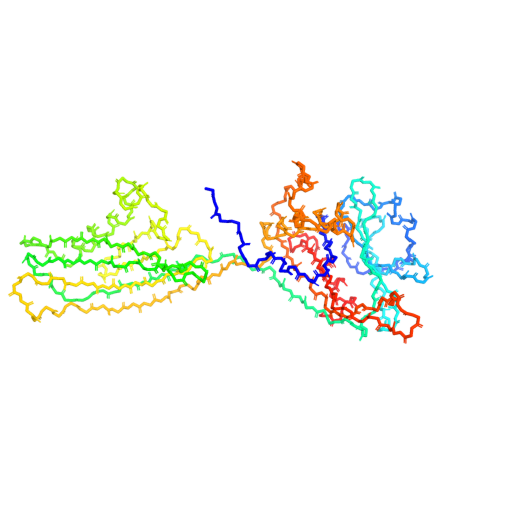G A 1 96 ? 11.713 3.916 -24.249 1.00 80.31 96 ARG A C 1
ATOM 695 O O . ARG A 1 96 ? 12.149 4.144 -23.117 1.00 80.31 96 ARG A O 1
ATOM 702 N N . ARG A 1 97 ? 12.254 4.423 -25.354 1.00 87.75 97 ARG A N 1
ATOM 703 C CA . ARG A 1 97 ? 13.347 5.392 -25.340 1.00 87.75 97 ARG A CA 1
ATOM 704 C C . ARG A 1 97 ? 12.834 6.714 -24.778 1.00 87.75 97 ARG A C 1
ATOM 706 O O . ARG A 1 97 ? 11.754 7.163 -25.157 1.00 87.75 97 ARG A O 1
ATOM 713 N N . PHE A 1 98 ? 13.615 7.342 -23.915 1.00 85.81 98 PHE A N 1
ATOM 714 C CA . PHE A 1 98 ? 13.318 8.637 -23.324 1.00 85.81 98 PHE A CA 1
ATOM 715 C C . PHE A 1 98 ? 14.588 9.480 -23.181 1.00 85.81 98 PHE A C 1
ATOM 717 O O . PHE A 1 98 ? 15.702 8.984 -23.339 1.00 85.81 98 PHE A O 1
ATOM 724 N N . ARG A 1 99 ? 14.409 10.771 -22.902 1.00 87.12 99 ARG A N 1
ATOM 725 C CA . ARG A 1 99 ? 15.481 11.728 -22.610 1.00 87.12 99 ARG A CA 1
ATOM 726 C C . ARG A 1 99 ? 15.195 12.377 -21.267 1.00 87.12 99 ARG A C 1
ATOM 728 O O . ARG A 1 99 ? 14.037 12.671 -20.973 1.00 87.12 99 ARG A O 1
ATOM 735 N N . LEU A 1 100 ? 16.232 12.655 -20.483 1.00 84.50 100 LEU A N 1
ATOM 736 C CA . LEU A 1 100 ? 16.062 13.292 -19.171 1.00 84.50 100 LEU A CA 1
ATOM 737 C C . LEU A 1 100 ? 15.529 14.731 -19.287 1.00 84.50 100 LEU A C 1
ATOM 739 O O . LEU A 1 100 ? 14.907 15.223 -18.359 1.00 84.50 100 LEU A O 1
ATOM 743 N N . ALA A 1 101 ? 15.717 15.397 -20.433 1.00 85.88 101 ALA A N 1
ATOM 744 C CA . ALA A 1 101 ? 15.124 16.710 -20.693 1.00 85.88 101 ALA A CA 1
ATOM 745 C C . ALA A 1 101 ? 13.589 16.676 -20.840 1.00 85.88 101 ALA A C 1
ATOM 747 O O . ALA A 1 101 ? 12.942 17.692 -20.602 1.00 85.88 101 ALA A O 1
ATOM 748 N N . ASP A 1 102 ? 13.013 15.531 -21.225 1.00 86.12 102 ASP A N 1
ATOM 749 C CA . ASP A 1 102 ? 11.578 15.395 -21.524 1.00 86.12 102 ASP A CA 1
ATOM 750 C C . ASP A 1 102 ? 10.791 14.698 -20.397 1.00 86.12 102 ASP A C 1
ATOM 752 O O . ASP A 1 102 ? 9.562 14.604 -20.459 1.00 86.12 102 ASP A O 1
ATOM 756 N N . TYR A 1 103 ? 11.490 14.170 -19.387 1.00 86.25 103 TYR A N 1
ATOM 757 C CA . TYR A 1 103 ? 10.915 13.384 -18.296 1.00 86.25 103 TYR A CA 1
ATOM 758 C C . TYR A 1 103 ? 11.341 13.944 -16.946 1.00 86.25 103 TYR A C 1
ATOM 7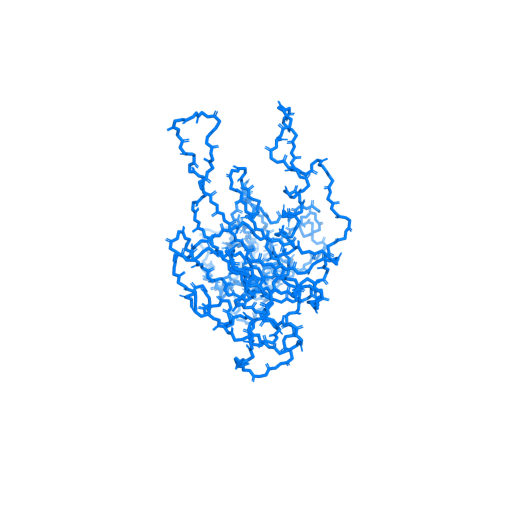60 O O . TYR A 1 103 ? 12.505 14.248 -16.716 1.00 86.25 103 TYR A O 1
ATOM 768 N N . THR A 1 104 ? 10.394 14.012 -16.017 1.00 86.94 104 THR A N 1
ATOM 769 C CA . THR A 1 104 ? 10.676 14.284 -14.606 1.00 86.94 104 THR A CA 1
ATOM 770 C C . THR A 1 104 ? 10.738 12.966 -13.855 1.00 86.94 104 THR A C 1
ATOM 772 O O . THR A 1 104 ? 9.782 12.192 -13.906 1.00 86.94 104 THR A O 1
ATOM 775 N N . ALA A 1 105 ? 11.843 12.714 -13.158 1.00 86.94 105 ALA A N 1
ATOM 776 C CA . ALA A 1 105 ? 11.993 11.552 -12.297 1.00 86.94 105 ALA A CA 1
ATOM 777 C C . ALA A 1 105 ? 11.608 11.896 -10.850 1.00 86.94 105 ALA A C 1
ATOM 779 O O . ALA A 1 105 ? 11.933 12.966 -10.340 1.00 86.94 105 ALA A O 1
ATOM 780 N N . GLN A 1 106 ? 10.928 10.975 -10.177 1.00 89.50 106 GLN A N 1
ATOM 781 C CA . GLN A 1 106 ? 10.623 11.050 -8.754 1.00 89.50 106 GLN A CA 1
ATOM 782 C C . GLN A 1 106 ? 10.989 9.725 -8.095 1.00 89.50 106 GLN A C 1
ATOM 784 O O . GLN A 1 106 ? 10.567 8.666 -8.555 1.00 89.50 106 GLN A O 1
ATOM 789 N N . ARG A 1 107 ? 11.722 9.785 -6.981 1.00 87.38 107 ARG A N 1
ATOM 790 C CA . ARG A 1 107 ? 11.997 8.621 -6.132 1.00 87.38 107 ARG A CA 1
ATOM 791 C C . ARG A 1 107 ? 11.008 8.562 -4.972 1.00 87.38 107 ARG A C 1
ATOM 793 O O . ARG A 1 107 ? 10.863 9.517 -4.211 1.00 87.38 107 ARG A O 1
ATOM 800 N N . VAL A 1 108 ? 10.370 7.411 -4.810 1.00 86.44 108 VAL A N 1
ATOM 801 C CA . VAL A 1 108 ? 9.540 7.047 -3.665 1.00 86.44 108 VAL A CA 1
ATOM 802 C C . VAL A 1 108 ? 10.280 5.961 -2.893 1.00 86.44 108 VAL A C 1
ATOM 804 O O . VAL A 1 108 ? 10.353 4.807 -3.314 1.00 86.44 108 VAL A O 1
ATOM 807 N N . VAL A 1 109 ? 10.877 6.358 -1.772 1.00 85.88 109 VAL A N 1
ATOM 808 C CA . VAL A 1 109 ? 11.651 5.454 -0.914 1.00 85.88 109 VAL A CA 1
ATOM 809 C C . VAL A 1 109 ? 10.720 4.448 -0.243 1.00 85.88 109 VAL A C 1
ATOM 811 O O . VAL A 1 109 ? 9.581 4.786 0.102 1.00 85.88 109 VAL A O 1
ATOM 814 N N . TYR A 1 110 ? 11.226 3.233 -0.026 1.00 87.00 110 TYR A N 1
ATOM 815 C CA . TYR A 1 110 ? 10.547 2.246 0.799 1.00 87.00 110 TYR A CA 1
ATOM 816 C C . TYR A 1 110 ? 10.144 2.846 2.149 1.00 87.00 110 TYR A C 1
ATOM 818 O O . TYR A 1 110 ? 10.951 3.450 2.861 1.00 87.00 110 TYR A O 1
ATOM 826 N N . ALA A 1 111 ? 8.896 2.616 2.530 1.00 85.56 111 ALA A N 1
ATOM 827 C CA . ALA A 1 111 ? 8.418 2.919 3.861 1.00 85.56 111 ALA A CA 1
ATOM 828 C C . ALA A 1 111 ? 7.434 1.831 4.289 1.00 85.56 111 ALA A C 1
ATOM 830 O O . ALA A 1 111 ? 6.498 1.502 3.559 1.00 85.56 111 ALA A O 1
ATOM 831 N N . ALA A 1 112 ? 7.657 1.254 5.469 1.00 85.56 112 ALA A N 1
ATOM 832 C CA . ALA A 1 112 ? 6.840 0.156 5.964 1.00 85.56 112 ALA A CA 1
ATOM 833 C C . ALA A 1 112 ? 5.383 0.606 6.199 1.00 85.56 112 ALA A C 1
ATOM 835 O O . ALA A 1 112 ? 5.163 1.728 6.666 1.00 85.56 112 ALA A O 1
ATOM 836 N N . PRO A 1 113 ? 4.382 -0.251 5.934 1.00 87.44 113 PRO A N 1
ATOM 837 C CA . PRO A 1 113 ? 2.999 0.029 6.295 1.00 87.44 113 PRO A CA 1
ATOM 838 C C . PRO A 1 113 ? 2.833 0.220 7.807 1.00 87.44 113 PRO A C 1
ATOM 840 O O . PRO A 1 113 ? 3.383 -0.540 8.606 1.00 87.44 113 PRO A O 1
ATOM 843 N N . ILE A 1 114 ? 2.024 1.202 8.207 1.00 89.88 114 ILE A N 1
ATOM 844 C CA . ILE A 1 114 ? 1.727 1.519 9.607 1.00 89.88 114 ILE A CA 1
ATOM 845 C C . ILE A 1 114 ? 0.236 1.301 9.864 1.00 89.88 114 ILE A C 1
ATOM 847 O O . ILE A 1 114 ? -0.638 1.836 9.172 1.00 89.88 114 ILE A O 1
ATOM 851 N N . LYS A 1 115 ? -0.060 0.502 10.890 1.00 93.62 115 LYS A N 1
ATOM 852 C CA . LYS A 1 115 ? -1.412 0.335 11.429 1.00 93.62 115 LYS A CA 1
ATOM 853 C C . LYS A 1 115 ? -1.786 1.578 12.219 1.00 93.62 115 LYS A C 1
ATOM 855 O O . LYS A 1 115 ? -0.996 2.032 13.044 1.00 93.62 115 LYS A O 1
ATOM 860 N N . GLN A 1 116 ? -2.994 2.098 12.012 1.00 94.81 116 GLN A N 1
ATOM 861 C CA . GLN A 1 116 ? -3.471 3.172 12.871 1.00 94.81 116 GLN A CA 1
ATOM 862 C C . GLN A 1 116 ? -3.571 2.672 14.314 1.00 94.81 116 GLN A C 1
ATOM 864 O O . GLN A 1 116 ? -4.163 1.621 14.578 1.00 94.81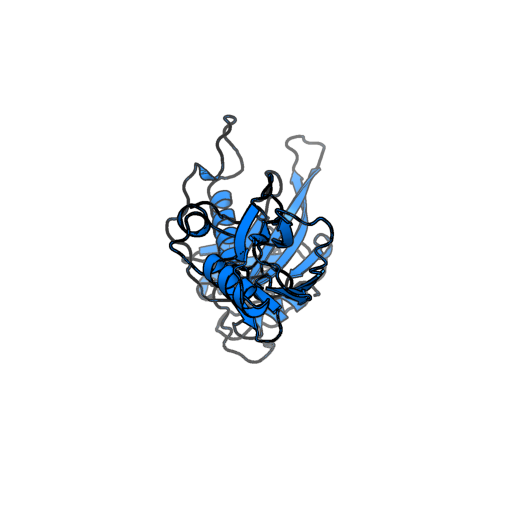 116 GLN A O 1
ATOM 869 N N . VAL A 1 117 ? -3.026 3.455 15.241 1.00 94.94 117 VAL A N 1
ATOM 870 C CA . VAL A 1 117 ? -3.217 3.272 16.678 1.00 94.94 117 VAL A CA 1
ATOM 871 C C . VAL A 1 117 ? -3.867 4.532 17.220 1.00 94.94 117 VAL A C 1
ATOM 873 O O . VAL A 1 117 ? -3.363 5.641 17.028 1.00 94.94 117 VAL A O 1
ATOM 876 N N . SER A 1 118 ? -4.992 4.358 17.901 1.00 94.50 118 SER A N 1
ATOM 877 C CA . SER A 1 118 ? -5.696 5.450 18.559 1.00 94.50 118 SER A CA 1
ATOM 878 C C . SER A 1 118 ? -5.890 5.115 20.027 1.00 94.50 118 SER A C 1
ATOM 880 O O . SER A 1 118 ? -6.253 3.993 20.385 1.00 94.50 118 SER A O 1
ATOM 882 N N . THR A 1 119 ? -5.628 6.095 20.881 1.00 92.00 119 THR A N 1
ATOM 883 C CA . THR A 1 119 ? -5.827 5.984 22.319 1.00 92.00 119 THR A CA 1
ATOM 884 C C . THR A 1 119 ? -7.033 6.783 22.744 1.00 92.00 119 THR A C 1
ATOM 886 O O . THR A 1 119 ? -7.466 7.752 22.112 1.00 92.00 119 THR A O 1
ATOM 889 N N . ALA A 1 120 ? -7.605 6.308 23.832 1.00 90.06 120 ALA A N 1
ATOM 890 C CA . ALA A 1 120 ? -8.887 6.734 24.285 1.00 90.06 120 ALA A CA 1
ATOM 891 C C . ALA A 1 120 ? -8.888 6.809 25.813 1.00 90.06 120 ALA A C 1
ATOM 893 O O . ALA A 1 120 ? -9.008 5.768 26.443 1.00 90.06 120 ALA A O 1
ATOM 894 N N . THR A 1 121 ? -8.750 8.000 26.399 1.00 90.31 121 THR A N 1
ATOM 895 C CA . THR A 1 121 ? -8.727 8.196 27.857 1.00 90.31 121 THR A CA 1
ATOM 896 C C . THR A 1 121 ? -10.090 8.643 28.359 1.00 90.31 121 THR A C 1
ATOM 898 O O . THR A 1 121 ? -10.682 9.592 27.843 1.00 90.31 121 THR A O 1
ATOM 901 N N . PHE A 1 122 ? -10.575 7.966 29.391 1.00 89.06 122 PHE A N 1
ATOM 902 C CA . PHE A 1 122 ? -11.889 8.187 29.975 1.00 89.06 122 PHE A CA 1
ATOM 903 C C . PHE A 1 122 ? -11.760 8.695 31.408 1.00 89.06 122 PHE A C 1
ATOM 905 O O . PHE A 1 122 ? -10.880 8.275 32.164 1.00 89.06 122 PHE A O 1
ATOM 912 N N . SER A 1 123 ? -12.670 9.578 31.803 1.00 87.00 123 SER A N 1
ATOM 913 C CA . SER A 1 123 ? -12.762 10.087 33.170 1.00 87.00 123 SER A CA 1
ATOM 914 C C . SER A 1 123 ? -14.203 10.075 33.678 1.00 87.00 123 SER A C 1
ATOM 916 O O . SER A 1 123 ? -15.155 9.949 32.907 1.00 87.00 123 SER A O 1
ATOM 918 N N . GLY A 1 124 ? -14.354 10.183 34.999 1.00 85.31 124 GLY A N 1
ATOM 919 C CA . GLY A 1 124 ? -15.643 10.142 35.687 1.00 85.31 124 GLY A CA 1
ATOM 920 C C . GLY A 1 124 ? -15.918 8.806 36.379 1.00 85.31 124 GLY A C 1
ATOM 921 O O . GLY A 1 124 ? -15.049 7.938 36.481 1.00 85.31 124 GLY A O 1
ATOM 922 N N . THR A 1 125 ? -17.148 8.660 36.865 1.00 84.81 125 THR A N 1
ATOM 923 C CA . THR A 1 125 ? -17.614 7.487 37.614 1.00 84.81 125 THR A CA 1
ATOM 924 C C . THR A 1 125 ? -18.806 6.880 36.882 1.00 84.81 125 THR A C 1
ATOM 926 O O . THR A 1 125 ? -19.727 7.622 36.532 1.00 84.81 125 THR A O 1
ATOM 929 N N . PRO A 1 126 ? -18.822 5.561 36.620 1.00 87.44 126 PRO A N 1
ATOM 930 C CA . PRO A 1 126 ? -19.962 4.947 35.967 1.00 87.44 126 PRO A CA 1
ATOM 931 C C . PRO A 1 126 ? -21.179 4.940 36.896 1.00 87.44 126 PRO A C 1
ATOM 933 O O . PRO A 1 126 ? -21.061 4.727 38.102 1.00 87.44 126 PRO A O 1
ATOM 936 N N . VAL A 1 127 ? -22.358 5.147 36.317 1.00 87.44 127 VAL A N 1
ATOM 937 C CA . VAL A 1 127 ? -23.640 5.083 37.021 1.00 87.44 127 VAL A CA 1
ATOM 938 C C . VAL A 1 127 ? -24.313 3.767 36.663 1.00 87.44 127 VAL A C 1
ATOM 940 O O . VAL A 1 127 ? -24.471 3.444 35.484 1.00 87.44 127 VAL A O 1
ATOM 943 N N . ALA A 1 128 ? -24.703 2.998 37.679 1.00 90.19 128 ALA A N 1
ATOM 944 C CA . ALA A 1 128 ? -25.394 1.732 37.481 1.00 90.19 128 ALA A CA 1
ATOM 945 C C . ALA A 1 128 ? -26.680 1.932 36.661 1.00 90.19 128 ALA A C 1
ATOM 947 O O . ALA A 1 128 ? -27.448 2.862 36.899 1.00 90.19 128 ALA A O 1
ATOM 948 N N . GLY A 1 129 ? -26.908 1.050 35.692 1.00 88.88 129 GLY A N 1
ATOM 949 C CA . GLY A 1 129 ? -28.015 1.132 34.748 1.00 88.88 129 GLY A CA 1
ATOM 950 C C . GLY A 1 129 ? -27.696 1.908 33.472 1.00 88.88 129 GLY A C 1
ATOM 951 O O . GLY A 1 129 ? -28.345 1.637 32.474 1.00 88.88 129 GLY A O 1
ATOM 952 N N . ASN A 1 130 ? -26.690 2.789 33.433 1.00 89.00 130 ASN A N 1
ATOM 953 C CA . ASN A 1 130 ? -26.329 3.483 32.191 1.00 89.00 130 ASN A CA 1
ATOM 954 C C . ASN A 1 130 ? -25.590 2.552 31.219 1.00 89.00 130 ASN A C 1
ATOM 956 O O . ASN A 1 130 ? -24.783 1.709 31.632 1.00 89.00 130 ASN A O 1
ATOM 960 N N . TYR A 1 131 ? -25.852 2.720 29.921 1.00 90.50 131 TYR A N 1
ATOM 961 C CA . TYR A 1 131 ? -25.155 1.998 28.858 1.00 90.50 131 TYR A CA 1
ATOM 962 C C . TYR A 1 131 ? -23.957 2.815 28.376 1.00 90.50 131 TYR A C 1
ATOM 964 O O . TYR A 1 131 ? -24.112 3.939 27.907 1.00 90.50 131 TYR A O 1
ATOM 972 N N . TYR A 1 132 ? -22.760 2.251 28.510 1.00 90.50 132 TYR A N 1
ATOM 973 C CA . TYR A 1 132 ? -21.513 2.857 28.051 1.00 90.50 132 TYR A CA 1
ATOM 974 C C . TYR A 1 132 ? -21.054 2.136 26.793 1.00 90.50 132 TYR A C 1
ATOM 976 O O . TYR A 1 132 ? -20.932 0.910 26.819 1.00 90.50 132 TYR A O 1
ATOM 984 N N . SER A 1 133 ? -20.763 2.863 25.715 1.00 91.88 133 SER A N 1
ATOM 985 C CA . SER A 1 133 ? -20.327 2.252 24.462 1.00 91.88 133 SER A CA 1
ATOM 986 C C . SER A 1 133 ? -19.205 3.004 23.761 1.00 91.88 133 SER A C 1
ATOM 988 O O . SER A 1 133 ? -19.098 4.230 23.799 1.00 91.88 133 SER A O 1
ATOM 990 N N . ILE A 1 134 ? -18.355 2.227 23.093 1.00 91.62 134 ILE A N 1
ATOM 991 C CA . ILE A 1 134 ? -17.366 2.703 22.136 1.00 91.62 134 ILE A CA 1
ATOM 992 C C . ILE A 1 134 ? -17.882 2.409 20.736 1.00 91.62 134 ILE A C 1
ATOM 994 O O . ILE A 1 134 ? -18.148 1.260 20.377 1.00 91.62 134 ILE A O 1
ATOM 998 N N . LYS A 1 135 ? -17.980 3.470 19.941 1.00 92.44 135 LYS A N 1
ATOM 999 C CA . LYS A 1 135 ? -18.314 3.437 18.522 1.00 92.44 135 LYS A CA 1
ATOM 1000 C C . LYS A 1 135 ? -17.033 3.580 17.715 1.00 92.44 135 LYS A C 1
ATOM 1002 O O . LYS A 1 135 ? -16.311 4.566 17.862 1.00 92.44 135 LYS A O 1
ATOM 1007 N N . ILE A 1 136 ? -16.766 2.608 16.854 1.00 93.88 136 ILE A N 1
ATOM 1008 C CA . ILE A 1 136 ? -15.642 2.606 15.918 1.00 93.88 136 ILE A CA 1
ATOM 1009 C C . ILE A 1 136 ? -16.220 2.823 14.526 1.00 93.88 136 ILE A C 1
ATOM 1011 O O . ILE A 1 136 ? -17.104 2.085 14.100 1.00 93.88 136 ILE A O 1
ATOM 1015 N N . MET A 1 137 ? -15.743 3.848 13.827 1.00 93.06 137 MET A N 1
ATOM 1016 C CA . MET A 1 137 ? -16.141 4.152 12.454 1.00 93.06 137 MET A CA 1
ATOM 1017 C C . MET A 1 137 ? -14.927 4.038 11.546 1.00 93.06 137 MET A C 1
ATOM 1019 O O . MET A 1 137 ? -13.947 4.750 11.760 1.00 93.06 137 MET A O 1
ATOM 1023 N N . GLU A 1 138 ? -14.996 3.191 10.524 1.00 93.19 138 GLU A N 1
ATOM 1024 C CA . GLU A 1 138 ? -13.956 3.146 9.500 1.00 93.19 138 GLU A CA 1
ATOM 1025 C C . GLU A 1 138 ? -14.084 4.361 8.578 1.00 93.19 138 GLU A C 1
ATOM 1027 O O . GLU A 1 138 ? -15.123 4.597 7.965 1.00 93.19 138 GLU A O 1
ATOM 1032 N N . THR A 1 139 ? -13.015 5.145 8.484 1.00 91.88 139 THR A N 1
ATOM 1033 C CA . THR A 1 139 ? -12.937 6.356 7.657 1.00 91.88 139 THR A CA 1
ATOM 1034 C C . THR A 1 139 ? -12.012 6.182 6.460 1.00 91.88 139 THR A C 1
ATOM 1036 O O . THR A 1 139 ? -11.637 7.171 5.829 1.00 91.88 139 THR A O 1
ATOM 1039 N N . THR A 1 140 ? -11.624 4.941 6.148 1.00 89.69 140 THR A N 1
ATOM 1040 C CA . THR A 1 140 ? -10.809 4.613 4.977 1.00 89.69 140 THR A CA 1
ATOM 1041 C C . THR A 1 140 ? -11.451 5.219 3.723 1.00 89.69 140 THR A C 1
ATOM 1043 O O . THR A 1 140 ? -12.640 4.996 3.470 1.00 89.69 140 THR A O 1
ATOM 1046 N N . PRO A 1 141 ? -10.720 6.018 2.924 1.00 81.75 141 PRO A N 1
ATOM 1047 C CA . PRO A 1 141 ? -11.280 6.578 1.702 1.00 81.75 141 PRO A CA 1
ATOM 1048 C C . PRO A 1 141 ? -11.827 5.465 0.785 1.00 81.75 141 PRO A C 1
ATOM 1050 O O . PRO A 1 141 ? -11.289 4.355 0.740 1.00 81.75 141 PRO A O 1
ATOM 1053 N N . GLY A 1 142 ? -12.922 5.735 0.069 1.00 78.31 142 GLY A N 1
ATOM 1054 C CA . GLY A 1 142 ? -13.566 4.764 -0.831 1.00 78.31 142 GLY A CA 1
ATOM 1055 C C . GLY A 1 142 ? -14.500 3.739 -0.165 1.00 78.31 142 GLY A C 1
ATOM 1056 O O . GLY A 1 142 ? -15.124 2.957 -0.878 1.00 78.31 142 GLY A O 1
ATOM 1057 N N . TYR A 1 143 ? -14.641 3.758 1.166 1.00 79.12 143 TYR A N 1
ATOM 1058 C CA . TYR A 1 143 ? -15.526 2.872 1.943 1.00 79.12 143 TYR A CA 1
ATOM 1059 C C . TYR A 1 143 ? -16.865 3.535 2.303 1.00 79.12 143 TYR A C 1
ATOM 1061 O O . TYR A 1 143 ? -17.372 3.397 3.409 1.00 79.12 143 TYR A O 1
ATOM 1069 N N . GLN A 1 144 ? -17.441 4.321 1.397 1.00 84.56 144 GLN A N 1
ATOM 1070 C CA . GLN A 1 144 ? -18.714 4.999 1.659 1.00 84.56 144 GLN A CA 1
ATOM 1071 C C . GLN A 1 144 ? -19.896 4.090 1.263 1.00 84.56 144 GLN A C 1
ATOM 1073 O O . GLN A 1 144 ? -19.887 3.572 0.145 1.00 84.56 144 GLN A O 1
ATOM 1078 N N . PRO A 1 145 ? -20.920 3.909 2.127 1.00 85.88 145 PRO A N 1
ATOM 1079 C CA . PRO A 1 145 ? -21.088 4.506 3.457 1.00 85.88 145 PRO A CA 1
ATOM 1080 C C . PRO A 1 145 ? -20.163 3.885 4.517 1.00 85.88 145 PRO A C 1
ATOM 1082 O O . PRO A 1 145 ? -20.018 2.670 4.576 1.00 85.88 145 PRO A O 1
ATOM 1085 N N . PHE A 1 146 ? -19.584 4.734 5.376 1.00 88.81 146 PHE A N 1
ATOM 1086 C CA . PHE A 1 146 ? -18.591 4.333 6.379 1.00 88.81 146 PHE A CA 1
ATOM 1087 C C . PHE A 1 146 ? -19.125 3.254 7.336 1.00 88.81 146 PHE A C 1
ATOM 1089 O O . PHE A 1 146 ? -20.083 3.544 8.069 1.00 88.81 146 PHE A O 1
ATOM 1096 N N . PRO A 1 147 ? -18.511 2.052 7.372 1.00 91.44 147 PRO A N 1
ATOM 1097 C CA . PRO A 1 147 ? -18.846 1.004 8.329 1.00 91.44 147 PRO A CA 1
ATOM 1098 C C . PRO A 1 147 ? -18.688 1.473 9.777 1.00 91.44 147 PRO A C 1
ATOM 1100 O O . PRO A 1 147 ? -17.800 2.268 10.102 1.00 91.44 147 PRO A O 1
ATOM 1103 N N . ARG A 1 148 ? -19.577 0.996 10.653 1.00 92.38 148 ARG A N 1
ATOM 1104 C CA . ARG A 1 148 ? -19.605 1.357 12.074 1.00 92.38 148 ARG A CA 1
ATOM 1105 C C . ARG A 1 148 ? -19.862 0.129 12.923 1.00 92.38 148 ARG A C 1
ATOM 1107 O O . ARG A 1 148 ? -20.731 -0.675 12.598 1.00 92.38 148 ARG A O 1
ATOM 1114 N N . TRP A 1 149 ? -19.171 0.063 14.048 1.00 94.62 149 TRP A N 1
ATOM 1115 C CA . TRP A 1 149 ? -19.327 -0.983 15.046 1.00 94.62 149 TRP A CA 1
ATOM 1116 C C . TRP A 1 149 ? -19.473 -0.342 16.418 1.00 94.62 149 TRP A C 1
ATOM 1118 O O . TRP A 1 149 ? -18.797 0.642 16.721 1.00 94.62 149 TRP A O 1
ATOM 1128 N N . GLU A 1 150 ? -20.367 -0.879 17.239 1.00 94.44 150 GLU A N 1
ATOM 1129 C CA . GLU A 1 150 ? -20.638 -0.374 18.580 1.00 94.44 150 GLU A CA 1
ATOM 1130 C C . GLU A 1 150 ? -20.472 -1.498 19.596 1.00 94.44 150 GLU A C 1
ATOM 1132 O O . GLU A 1 150 ? -21.135 -2.529 19.517 1.00 94.44 150 GLU A O 1
ATOM 1137 N N . TYR A 1 151 ? -19.586 -1.281 20.562 1.00 95.12 151 TYR A N 1
ATOM 1138 C CA . TYR A 1 151 ? -19.309 -2.217 21.642 1.00 95.12 151 TYR A CA 1
ATOM 1139 C C . TYR A 1 151 ? -19.649 -1.528 22.948 1.00 95.12 151 TYR A C 1
ATOM 1141 O O . TYR A 1 151 ? -19.054 -0.500 23.274 1.00 95.12 151 TYR A O 1
ATOM 1149 N N . GLY A 1 152 ? -20.588 -2.078 23.707 1.00 93.81 152 GLY A N 1
ATOM 1150 C CA . GLY A 1 152 ? -21.030 -1.431 24.931 1.00 93.81 152 GLY A CA 1
ATOM 1151 C C . GLY A 1 152 ? -21.472 -2.383 26.021 1.00 93.81 152 GLY A C 1
ATOM 1152 O O . GLY A 1 152 ? -21.691 -3.575 25.802 1.00 93.81 152 GLY A O 1
ATOM 1153 N N . TYR A 1 153 ? -21.565 -1.827 27.220 1.00 94.75 153 TYR A N 1
ATOM 1154 C CA . TYR A 1 153 ? -21.835 -2.540 28.453 1.00 94.75 153 TYR A CA 1
ATOM 1155 C C . TYR A 1 153 ? -22.699 -1.676 29.377 1.00 94.75 153 TYR A C 1
ATOM 1157 O O . TYR A 1 153 ? -22.415 -0.498 29.601 1.00 94.75 153 TYR A O 1
ATOM 1165 N N . THR A 1 154 ? -23.751 -2.276 29.932 1.00 94.31 154 THR A N 1
ATOM 1166 C CA . THR A 1 154 ? -24.584 -1.642 30.958 1.00 94.31 154 THR A CA 1
ATOM 1167 C C . THR A 1 154 ? -23.917 -1.796 32.318 1.00 94.31 154 THR A C 1
ATOM 1169 O O . THR A 1 154 ? -23.743 -2.919 32.798 1.00 94.31 154 THR A O 1
ATOM 1172 N N . ALA A 1 155 ? -23.560 -0.674 32.945 1.00 91.94 155 ALA A N 1
ATOM 1173 C CA . ALA A 1 155 ? -22.892 -0.673 34.241 1.00 91.94 155 ALA A CA 1
ATOM 1174 C C . ALA A 1 155 ? -23.794 -1.245 35.345 1.00 91.94 155 ALA A C 1
ATOM 1176 O O . ALA A 1 155 ? -24.998 -0.986 35.387 1.00 91.94 155 ALA A O 1
ATOM 1177 N N . LYS A 1 156 ? -23.206 -2.006 36.267 1.00 93.81 156 LYS A N 1
ATOM 1178 C CA . LYS A 1 156 ? -23.876 -2.583 37.438 1.00 93.81 156 LYS A CA 1
ATOM 1179 C C . LYS A 1 156 ? -23.454 -1.865 38.712 1.00 93.81 156 LYS A C 1
ATOM 1181 O O . LYS A 1 156 ? -22.435 -1.180 38.760 1.00 93.81 156 LYS A O 1
ATOM 1186 N N . THR A 1 157 ? -24.233 -2.046 39.774 1.00 92.25 157 THR A N 1
ATOM 1187 C CA . THR A 1 157 ? -23.868 -1.553 41.106 1.00 92.25 157 THR A CA 1
ATOM 1188 C C . THR A 1 157 ? -22.504 -2.103 41.518 1.00 92.25 157 THR A C 1
ATOM 1190 O O . THR A 1 157 ? -22.303 -3.315 41.518 1.00 92.25 157 THR A O 1
ATOM 1193 N N . GLY A 1 158 ? -21.583 -1.207 41.879 1.00 90.19 158 GLY A N 1
ATOM 1194 C CA . GLY A 1 158 ? -20.212 -1.555 42.260 1.00 90.19 158 GLY A CA 1
ATOM 1195 C C . GLY A 1 158 ? -19.213 -1.614 41.100 1.00 90.19 158 GLY A C 1
ATOM 1196 O O . GLY A 1 158 ? -18.019 -1.739 41.366 1.00 90.19 158 GLY A O 1
ATOM 1197 N N . ASP A 1 159 ? -19.652 -1.480 39.841 1.00 92.88 159 ASP A N 1
ATOM 1198 C CA . ASP A 1 159 ? -18.721 -1.384 38.716 1.00 92.88 159 ASP A CA 1
ATOM 1199 C C . ASP A 1 159 ? -17.917 -0.080 38.800 1.00 92.88 159 ASP A C 1
ATOM 1201 O O . ASP A 1 159 ? -18.448 1.004 39.036 1.00 92.88 159 ASP A O 1
ATOM 1205 N N . THR A 1 160 ? -16.611 -0.184 38.572 1.00 91.38 160 THR A N 1
ATOM 1206 C CA . THR A 1 160 ? -15.724 0.970 38.383 1.00 91.38 160 THR A CA 1
ATOM 1207 C C . THR A 1 160 ? -15.594 1.303 36.900 1.00 91.38 160 THR A C 1
ATOM 1209 O O . THR A 1 160 ? -15.887 0.466 36.044 1.00 91.38 160 THR A O 1
ATOM 1212 N N . LEU A 1 161 ? -15.103 2.504 36.565 1.00 88.56 161 LEU A N 1
ATOM 1213 C CA . LEU A 1 161 ? -14.845 2.864 35.165 1.00 88.56 161 LEU A CA 1
ATOM 1214 C C . LEU A 1 161 ? -13.892 1.851 34.510 1.00 88.56 161 LEU A C 1
ATOM 1216 O O . LEU A 1 161 ? -14.164 1.362 33.419 1.00 88.56 161 LEU A O 1
ATOM 1220 N N . ALA A 1 162 ? -12.846 1.438 35.229 1.00 91.62 162 ALA A N 1
ATOM 1221 C CA . ALA A 1 162 ? -11.938 0.383 34.794 1.00 91.62 162 ALA A CA 1
ATOM 1222 C C . ALA A 1 162 ? -12.656 -0.946 34.502 1.00 91.62 162 ALA A C 1
ATOM 1224 O O . ALA A 1 162 ? -12.339 -1.612 33.518 1.00 91.62 162 ALA A O 1
ATOM 1225 N N . THR A 1 163 ? -13.654 -1.318 35.311 1.00 93.44 163 THR A N 1
ATOM 1226 C CA . THR A 1 163 ? -14.454 -2.535 35.094 1.00 93.44 163 THR A CA 1
ATOM 1227 C C . THR A 1 163 ? -15.263 -2.434 33.804 1.00 93.44 163 THR A C 1
ATOM 1229 O O . THR A 1 163 ? -15.186 -3.328 32.962 1.00 93.44 163 THR A O 1
ATOM 1232 N N . VAL A 1 164 ? -15.978 -1.321 33.612 1.00 92.56 164 VAL A N 1
ATOM 1233 C CA . VAL A 1 164 ? -16.768 -1.053 32.398 1.00 92.56 164 VAL A CA 1
ATOM 1234 C C . VAL A 1 164 ? -15.879 -1.090 31.153 1.00 92.56 164 VAL A C 1
ATOM 1236 O O . VAL A 1 164 ? -16.171 -1.808 30.198 1.00 92.56 164 VAL A O 1
ATOM 1239 N N . LEU A 1 165 ? -14.751 -0.380 31.180 1.00 93.25 165 LEU A N 1
ATOM 1240 C CA . LEU A 1 165 ? -13.812 -0.310 30.060 1.00 93.25 165 LEU A CA 1
ATOM 1241 C C . LEU A 1 165 ? -13.146 -1.658 29.771 1.00 93.25 165 LEU A C 1
ATOM 1243 O O . LEU A 1 165 ? -12.976 -2.013 28.605 1.00 93.25 165 LEU A O 1
ATOM 1247 N N . THR A 1 166 ? -12.834 -2.449 30.801 1.00 95.31 166 THR A N 1
ATOM 1248 C CA . THR A 1 166 ? -12.327 -3.820 30.631 1.00 95.31 166 THR A CA 1
ATOM 1249 C C . THR A 1 166 ? -13.361 -4.704 29.931 1.00 95.31 166 THR A C 1
ATOM 1251 O O . THR A 1 166 ? -13.007 -5.469 29.035 1.00 95.31 166 THR A O 1
ATOM 1254 N N . LYS A 1 167 ? -14.650 -4.582 30.282 1.00 95.62 167 LYS A N 1
ATOM 1255 C CA . LYS A 1 167 ? -15.733 -5.330 29.619 1.00 95.62 167 LYS A CA 1
ATOM 1256 C C . LYS A 1 167 ? -15.918 -4.912 28.161 1.00 95.62 167 LYS A C 1
ATOM 1258 O O . LYS A 1 167 ? -16.023 -5.785 27.306 1.00 95.62 167 LYS A O 1
ATOM 1263 N N . ILE A 1 168 ? -15.895 -3.613 27.863 1.00 94.69 168 ILE A N 1
ATOM 1264 C CA . ILE A 1 168 ? -15.973 -3.110 26.480 1.00 94.69 168 ILE A CA 1
ATOM 1265 C C . ILE A 1 168 ? -14.763 -3.584 25.663 1.00 94.69 168 ILE A C 1
ATOM 1267 O O . ILE A 1 168 ? -14.926 -4.088 24.556 1.00 94.69 168 ILE A O 1
ATOM 1271 N N . THR A 1 169 ? -13.557 -3.498 26.226 1.00 95.56 169 THR A N 1
ATOM 1272 C CA . THR A 1 169 ? -12.319 -3.981 25.590 1.00 95.56 169 THR A CA 1
ATOM 1273 C C . THR A 1 169 ? -12.404 -5.475 25.270 1.00 95.56 169 THR A C 1
ATOM 1275 O O . THR A 1 169 ? -12.038 -5.895 24.174 1.00 95.56 169 THR A O 1
ATOM 1278 N N . ALA A 1 170 ? -12.939 -6.283 26.191 1.00 96.00 170 ALA A N 1
ATOM 1279 C CA . ALA A 1 170 ? -13.152 -7.708 25.956 1.00 96.00 170 ALA A CA 1
ATOM 1280 C C . ALA A 1 170 ? -14.121 -7.967 24.790 1.00 96.00 170 ALA A C 1
ATOM 1282 O O . ALA A 1 170 ? -13.854 -8.850 23.984 1.00 96.00 170 ALA A O 1
ATOM 1283 N N . LEU A 1 171 ? -15.192 -7.175 24.652 1.00 95.56 171 LEU A N 1
ATOM 1284 C CA . LEU A 1 171 ? -16.133 -7.295 23.530 1.00 95.56 171 LEU A CA 1
ATOM 1285 C C . LEU A 1 171 ? -15.496 -6.967 22.175 1.00 95.56 171 LEU A C 1
ATOM 1287 O O . LEU A 1 171 ? -15.863 -7.598 21.188 1.00 95.56 171 LEU A O 1
ATOM 1291 N N . VAL A 1 172 ? -14.563 -6.008 22.122 1.00 95.12 172 VAL A N 1
ATOM 1292 C CA . VAL A 1 172 ? -13.809 -5.684 20.895 1.00 95.12 172 VAL A CA 1
ATOM 1293 C C . VAL A 1 172 ? -12.887 -6.839 20.498 1.00 95.12 172 VAL A C 1
ATOM 1295 O O . VAL A 1 172 ? -12.781 -7.148 19.316 1.00 95.12 172 VAL A O 1
ATOM 1298 N N . ASN A 1 173 ? -12.261 -7.503 21.471 1.00 95.88 173 ASN A N 1
ATOM 1299 C CA . ASN A 1 173 ? -11.322 -8.608 21.237 1.00 95.88 173 ASN A CA 1
ATOM 1300 C C . ASN A 1 173 ? -11.998 -9.973 21.016 1.00 95.88 173 ASN A C 1
ATOM 1302 O O . ASN A 1 173 ? -11.336 -10.933 20.624 1.00 95.88 173 ASN A O 1
ATOM 1306 N N . ASP A 1 174 ? -13.291 -10.096 21.313 1.00 94.81 174 ASP A N 1
ATOM 1307 C CA . ASP A 1 174 ? -14.007 -11.368 21.260 1.00 94.81 174 ASP A CA 1
ATOM 1308 C C . ASP A 1 174 ? -14.353 -11.750 19.815 1.00 94.81 174 ASP A C 1
ATOM 1310 O O . ASP A 1 174 ? -15.280 -11.203 19.219 1.00 94.81 174 ASP A O 1
ATOM 1314 N N . SER A 1 175 ? -13.640 -12.725 19.248 1.00 90.62 175 SER A N 1
ATOM 1315 C CA . SER A 1 175 ? -13.898 -13.243 17.895 1.00 90.62 175 SER A CA 1
ATOM 1316 C C . SER A 1 175 ? -15.239 -13.976 17.757 1.00 90.62 175 SER A C 1
ATOM 1318 O O . SER A 1 175 ? -15.679 -14.249 16.639 1.00 90.62 175 SER A O 1
ATOM 1320 N N . THR A 1 176 ? -15.906 -14.292 18.870 1.00 92.38 176 THR A N 1
ATOM 1321 C CA . THR A 1 176 ? -17.234 -14.918 18.890 1.00 92.38 176 THR A CA 1
ATOM 1322 C C . THR A 1 176 ? -18.373 -13.905 18.981 1.00 92.38 176 THR A C 1
ATOM 1324 O O . THR A 1 176 ? -19.517 -14.256 18.678 1.00 92.38 176 THR A O 1
ATOM 1327 N N . ASN A 1 177 ? -18.070 -12.646 19.326 1.00 90.81 177 ASN A N 1
ATOM 1328 C CA . ASN A 1 177 ? -19.028 -11.549 19.304 1.00 90.81 177 ASN A CA 1
ATOM 1329 C C . ASN A 1 177 ? -19.656 -11.457 17.909 1.00 90.81 177 ASN A C 1
ATOM 1331 O O . ASN A 1 177 ? -18.948 -11.458 16.904 1.00 90.81 177 ASN A O 1
ATOM 1335 N N . ILE A 1 178 ? -20.985 -11.356 17.839 1.00 87.81 178 ILE A N 1
ATOM 1336 C CA . ILE A 1 178 ? -21.728 -11.321 16.574 1.00 87.81 178 ILE A CA 1
ATOM 1337 C C . ILE A 1 178 ? -21.213 -10.236 15.618 1.00 87.81 178 ILE A C 1
ATOM 1339 O O . ILE A 1 178 ? -21.189 -10.451 14.408 1.00 87.81 178 ILE A O 1
ATOM 1343 N N . ILE A 1 179 ? -20.746 -9.112 16.167 1.00 89.44 179 ILE A N 1
ATOM 1344 C CA . ILE A 1 179 ? -20.141 -8.011 15.422 1.00 89.44 179 ILE A CA 1
ATOM 1345 C C . ILE A 1 179 ? -18.850 -8.491 14.748 1.00 89.44 179 ILE A C 1
ATOM 1347 O O . ILE A 1 179 ? -18.730 -8.406 13.532 1.00 89.44 179 ILE A O 1
ATOM 1351 N N . ASN A 1 180 ? -17.919 -9.066 15.508 1.00 89.38 180 ASN A N 1
ATOM 1352 C CA . ASN A 1 180 ? -16.609 -9.500 15.010 1.00 89.38 180 ASN A CA 1
ATOM 1353 C C . ASN A 1 180 ? -16.666 -10.782 14.168 1.00 89.38 180 ASN A C 1
ATOM 1355 O O . ASN A 1 180 ? -15.813 -11.000 13.319 1.00 89.38 180 ASN A O 1
ATOM 1359 N N . LYS A 1 181 ? -17.656 -11.644 14.415 1.00 87.62 181 LYS A N 1
ATOM 1360 C CA . LYS A 1 181 ? -17.836 -12.914 13.708 1.00 87.62 181 LYS A CA 1
ATOM 1361 C C . LYS A 1 181 ? -18.465 -12.725 12.331 1.00 87.62 181 LYS A C 1
ATOM 1363 O O . LYS A 1 181 ? -18.091 -13.411 11.384 1.00 87.62 181 LYS A O 1
ATOM 1368 N N . ASN A 1 182 ? -19.467 -11.850 12.240 1.00 84.62 182 ASN A N 1
ATOM 1369 C CA . ASN A 1 182 ? -20.256 -11.673 11.020 1.00 84.62 182 ASN A CA 1
ATOM 1370 C C . ASN A 1 182 ? -19.775 -10.494 10.168 1.00 84.62 182 ASN A C 1
ATOM 1372 O O . ASN A 1 182 ? -20.284 -10.299 9.065 1.00 84.62 182 ASN A O 1
ATOM 1376 N N . THR A 1 183 ? -18.834 -9.695 10.673 1.00 84.25 183 THR A N 1
ATOM 1377 C CA . THR A 1 183 ? -18.235 -8.577 9.939 1.00 84.25 183 THR A CA 1
ATOM 1378 C C . THR A 1 183 ? -16.714 -8.681 9.960 1.00 84.25 183 THR A C 1
ATOM 1380 O O . THR A 1 183 ? -16.159 -9.492 10.693 1.00 84.25 183 THR A O 1
ATOM 1383 N N . ASP A 1 184 ? -16.046 -7.876 9.136 1.00 85.31 184 ASP A N 1
ATOM 1384 C CA . ASP A 1 184 ? -14.589 -7.721 9.137 1.00 85.31 184 ASP A CA 1
ATOM 1385 C C . ASP A 1 184 ? -14.263 -6.345 9.746 1.00 85.31 184 ASP A C 1
ATOM 1387 O O . ASP A 1 184 ? -14.200 -5.351 9.016 1.00 85.31 184 ASP A O 1
ATOM 1391 N N . PRO A 1 185 ? -14.226 -6.220 11.089 1.00 89.19 185 PRO A N 1
ATOM 1392 C CA . PRO A 1 185 ? -14.072 -4.929 11.737 1.00 89.19 185 PRO A CA 1
ATOM 1393 C C . PRO A 1 185 ? -12.672 -4.358 11.514 1.00 89.19 185 PRO A C 1
ATOM 1395 O O . PRO A 1 185 ? -11.672 -5.064 11.616 1.00 89.19 185 PRO A O 1
ATOM 1398 N N . VAL A 1 186 ? -12.589 -3.038 11.305 1.00 92.06 186 VAL A N 1
ATOM 1399 C CA . VAL A 1 186 ? -11.301 -2.339 11.123 1.00 92.06 186 VAL A CA 1
ATOM 1400 C C . VAL A 1 186 ? -10.391 -2.446 12.354 1.00 92.06 186 VAL A C 1
ATOM 1402 O O . VAL A 1 186 ? -9.180 -2.268 12.243 1.00 92.06 186 VAL A O 1
ATOM 1405 N N . VAL A 1 187 ? -10.962 -2.750 13.524 1.00 93.00 187 VAL A N 1
ATOM 1406 C CA . VAL A 1 187 ? -10.259 -3.007 14.782 1.00 93.00 187 VAL A CA 1
ATOM 1407 C C . VAL A 1 187 ? -10.793 -4.291 15.406 1.00 93.00 187 VAL A C 1
ATOM 1409 O O . VAL A 1 187 ? -11.988 -4.417 15.650 1.00 93.00 187 VAL A O 1
ATOM 1412 N N . ASN A 1 188 ? -9.887 -5.195 15.763 1.00 87.44 188 ASN A N 1
ATOM 1413 C CA . ASN A 1 188 ? -10.166 -6.391 16.566 1.00 87.44 188 ASN A CA 1
ATOM 1414 C C . ASN A 1 188 ? -9.175 -6.558 17.731 1.00 87.44 188 ASN A C 1
ATOM 1416 O O . ASN A 1 188 ? -9.109 -7.614 18.351 1.00 87.44 188 ASN A O 1
ATOM 1420 N N . THR A 1 189 ? -8.358 -5.531 17.986 1.00 91.56 189 THR A N 1
ATOM 1421 C CA . THR A 1 189 ? -7.393 -5.497 19.085 1.00 91.56 189 THR A CA 1
ATOM 1422 C C . THR A 1 189 ? -7.571 -4.202 19.868 1.00 91.56 189 THR A C 1
ATOM 1424 O O . THR A 1 189 ? -7.327 -3.103 19.363 1.00 91.56 189 THR A O 1
ATOM 1427 N N . ALA A 1 190 ? -7.995 -4.351 21.115 1.00 94.88 190 ALA A N 1
ATOM 1428 C CA . ALA A 1 190 ? -8.154 -3.307 22.107 1.00 94.88 190 ALA A CA 1
ATOM 1429 C C . ALA A 1 190 ? -7.382 -3.689 23.375 1.00 94.88 190 ALA A C 1
ATOM 1431 O O . ALA A 1 190 ? -7.461 -4.821 23.854 1.00 94.88 190 ALA A O 1
ATOM 1432 N N . VAL A 1 191 ? -6.660 -2.734 23.948 1.00 95.44 191 VAL A N 1
ATOM 1433 C CA . VAL A 1 191 ? -5.920 -2.909 25.199 1.00 95.44 191 VAL A CA 1
ATOM 1434 C C . VAL A 1 191 ? -6.394 -1.862 26.188 1.00 95.44 191 VAL A C 1
ATOM 1436 O O . VAL A 1 191 ? -6.212 -0.667 25.964 1.00 95.44 191 VAL A O 1
ATOM 1439 N N . PHE A 1 192 ? -6.977 -2.311 27.294 1.00 93.69 192 PHE A N 1
ATOM 1440 C CA . PHE A 1 192 ? -7.229 -1.462 28.447 1.00 93.69 192 PHE A CA 1
ATOM 1441 C C . PHE A 1 192 ? -5.933 -1.317 29.247 1.00 93.69 192 PHE A C 1
ATOM 1443 O O . PHE A 1 192 ? -5.362 -2.316 29.687 1.00 93.69 192 PHE A O 1
ATOM 1450 N N . ASN A 1 193 ? -5.463 -0.088 29.439 1.00 84.69 193 ASN A N 1
ATOM 1451 C CA . ASN A 1 193 ? -4.405 0.197 30.396 1.00 84.69 193 ASN A CA 1
ATOM 1452 C C . ASN A 1 193 ? -5.018 0.501 31.772 1.00 84.69 193 ASN A C 1
ATOM 1454 O O . ASN A 1 193 ? -6.167 0.922 31.889 1.00 84.69 193 ASN A O 1
ATOM 1458 N N . SER A 1 194 ? -4.241 0.333 32.837 1.00 75.75 194 SER A N 1
ATOM 1459 C CA . SER A 1 194 ? -4.677 0.564 34.223 1.00 75.75 194 SER A CA 1
ATOM 1460 C C . SER A 1 194 ? -5.083 2.014 34.548 1.00 75.75 194 SER A C 1
ATOM 1462 O O . SER A 1 194 ? -5.414 2.304 35.694 1.00 75.75 194 SER A O 1
ATOM 1464 N N . THR A 1 195 ? -5.065 2.928 33.574 1.00 82.62 195 THR A N 1
ATOM 1465 C CA . THR A 1 195 ? -5.256 4.377 33.740 1.00 82.62 195 THR A CA 1
ATOM 1466 C C . THR A 1 195 ? -6.522 4.871 33.031 1.00 82.62 195 THR A C 1
ATOM 1468 O O . THR A 1 195 ? -6.550 5.979 32.501 1.00 82.62 195 THR A O 1
ATOM 1471 N N . ASN A 1 196 ? -7.577 4.048 32.989 1.00 87.56 196 ASN A N 1
ATOM 1472 C CA . ASN A 1 196 ? -8.829 4.347 32.280 1.00 87.56 196 ASN A CA 1
ATOM 1473 C C . ASN A 1 196 ? -8.625 4.711 30.801 1.00 87.56 196 ASN A C 1
ATOM 1475 O O . ASN A 1 196 ? -9.372 5.525 30.261 1.00 87.56 196 ASN A O 1
ATOM 1479 N N . MET A 1 197 ? -7.621 4.137 30.139 1.00 90.81 197 MET A N 1
ATOM 1480 C CA . MET A 1 197 ? -7.376 4.365 28.722 1.00 90.81 197 MET A CA 1
ATOM 1481 C C . MET A 1 197 ? -7.460 3.062 27.934 1.00 90.81 197 MET A C 1
ATOM 1483 O O . MET A 1 197 ? -6.925 2.030 28.327 1.00 90.81 197 MET A O 1
ATOM 1487 N N . ILE A 1 198 ? -8.132 3.122 26.790 1.00 93.44 198 ILE A N 1
ATOM 1488 C CA . ILE A 1 198 ? -8.196 2.038 25.814 1.00 93.44 198 ILE A CA 1
ATOM 1489 C C . ILE A 1 198 ? -7.306 2.413 24.631 1.00 93.44 198 ILE A C 1
ATOM 1491 O O . ILE A 1 198 ? -7.357 3.528 24.120 1.00 93.44 198 ILE A O 1
ATOM 1495 N N . THR A 1 199 ? -6.475 1.477 24.196 1.00 95.00 199 THR A N 1
ATOM 1496 C CA . THR A 1 199 ? -5.692 1.576 22.963 1.00 95.00 199 THR A CA 1
ATOM 1497 C C . THR A 1 199 ? -6.317 0.656 21.933 1.00 95.00 199 THR A C 1
ATOM 1499 O O . THR A 1 199 ? -6.451 -0.534 22.193 1.00 95.00 199 THR A O 1
ATOM 1502 N N . LEU A 1 200 ? -6.707 1.201 20.786 1.00 95.25 200 LEU A N 1
ATOM 1503 C CA . LEU A 1 200 ? -7.300 0.473 19.667 1.00 95.25 200 LEU A CA 1
ATOM 1504 C C . LEU A 1 200 ? -6.286 0.433 18.526 1.00 95.25 200 LEU A C 1
ATOM 1506 O O . LEU A 1 200 ? -5.702 1.463 18.177 1.00 95.25 200 LEU A O 1
ATOM 1510 N N . THR A 1 201 ? -6.073 -0.744 17.947 1.00 95.69 201 THR A N 1
ATOM 1511 C CA . THR A 1 201 ? -5.137 -0.945 16.834 1.00 95.69 201 THR A CA 1
ATOM 1512 C C . THR A 1 201 ? -5.879 -1.506 15.633 1.00 95.69 201 THR A C 1
ATOM 1514 O O . THR A 1 201 ? -6.593 -2.501 15.755 1.00 95.69 201 THR A O 1
ATOM 1517 N N . ALA A 1 202 ? -5.701 -0.871 14.472 1.00 94.50 202 ALA A N 1
ATOM 1518 C CA . ALA A 1 202 ? -6.281 -1.359 13.229 1.00 94.50 202 ALA A CA 1
ATOM 1519 C C . ALA A 1 202 ? -5.806 -2.789 12.926 1.00 94.50 202 ALA A C 1
ATOM 1521 O O . ALA A 1 202 ? -4.648 -3.136 13.169 1.00 94.50 202 ALA A O 1
ATOM 1522 N N . THR A 1 203 ? -6.673 -3.622 12.358 1.00 91.81 203 THR A N 1
ATOM 1523 C CA . THR A 1 203 ? -6.333 -5.012 12.024 1.00 91.81 203 THR A CA 1
ATOM 1524 C C . THR A 1 203 ? -5.274 -5.075 10.922 1.00 91.81 203 THR A C 1
ATOM 1526 O O . THR A 1 203 ? -4.311 -5.843 11.026 1.00 91.81 203 THR A O 1
ATOM 1529 N N . LEU A 1 204 ? -5.386 -4.198 9.921 1.00 89.81 204 LEU A N 1
ATOM 1530 C CA . LEU A 1 204 ? -4.458 -4.057 8.797 1.00 89.81 204 LEU A CA 1
ATOM 1531 C C . LEU A 1 204 ? -3.798 -2.672 8.791 1.00 89.81 204 LEU A C 1
ATOM 1533 O O . LEU A 1 204 ? -4.291 -1.726 9.405 1.00 89.81 204 LEU A O 1
ATOM 1537 N N . ALA A 1 205 ? -2.658 -2.558 8.110 1.00 88.88 205 ALA A N 1
ATOM 1538 C CA . ALA A 1 205 ? -2.002 -1.274 7.886 1.00 88.88 205 ALA A CA 1
ATOM 1539 C C . ALA A 1 205 ? -2.666 -0.531 6.725 1.00 88.88 205 ALA A C 1
ATOM 1541 O O . ALA A 1 205 ? -3.036 -1.167 5.741 1.00 88.88 205 ALA A O 1
ATOM 1542 N N . GLY A 1 206 ? -2.813 0.792 6.846 1.00 86.12 206 GLY A N 1
ATOM 1543 C CA . GLY A 1 206 ? -3.454 1.628 5.828 1.00 86.12 206 GLY A CA 1
ATOM 1544 C C . GLY A 1 206 ? -4.899 2.064 6.111 1.00 86.12 206 GLY A C 1
ATOM 1545 O O . GLY A 1 206 ? -5.165 3.264 5.991 1.00 86.12 206 GLY A O 1
ATOM 1546 N N . PRO A 1 207 ? -5.832 1.173 6.514 1.00 89.44 207 PRO A N 1
ATOM 1547 C CA . PRO A 1 207 ? -7.166 1.579 6.930 1.00 89.44 207 PRO A CA 1
ATOM 1548 C C . PRO A 1 207 ? -7.138 2.617 8.047 1.00 89.44 207 PRO A C 1
ATOM 1550 O O . PRO A 1 207 ? -6.304 2.559 8.956 1.00 89.44 207 PRO A O 1
ATOM 1553 N N . THR A 1 208 ? -8.079 3.556 7.978 1.00 92.75 208 THR A N 1
ATOM 1554 C CA . THR A 1 208 ? -8.224 4.613 8.984 1.00 92.75 208 THR A CA 1
ATOM 1555 C C . THR A 1 208 ? -9.532 4.455 9.732 1.00 92.75 208 THR A C 1
ATOM 1557 O O . THR A 1 208 ? -10.531 4.020 9.160 1.00 92.75 208 THR A O 1
ATOM 1560 N N . PHE A 1 209 ? -9.560 4.854 10.997 1.00 94.50 209 PHE A N 1
ATOM 1561 C CA . PHE A 1 209 ? -10.783 4.834 11.788 1.00 94.50 209 PHE A CA 1
ATOM 1562 C C . PHE A 1 209 ? -10.873 6.014 12.755 1.00 94.50 209 PHE A C 1
ATOM 1564 O O . PHE A 1 209 ? -9.883 6.670 13.084 1.00 94.50 209 PHE A O 1
ATOM 1571 N N . LYS A 1 210 ? -12.086 6.282 13.231 1.00 91.75 210 LYS A N 1
ATOM 1572 C CA . LYS A 1 210 ? -12.369 7.228 14.312 1.00 91.75 210 LYS A CA 1
ATOM 1573 C C . LYS A 1 210 ? -13.118 6.531 15.432 1.00 91.75 210 LYS A C 1
ATOM 1575 O O . LYS A 1 210 ? -13.854 5.574 15.203 1.00 91.75 210 LYS A O 1
ATOM 1580 N N . ILE A 1 211 ? -12.928 7.051 16.637 1.00 90.00 211 ILE A N 1
ATOM 1581 C CA . ILE A 1 211 ? -13.553 6.547 17.852 1.00 90.00 211 ILE A CA 1
ATOM 1582 C C . ILE A 1 211 ? -14.500 7.617 18.377 1.00 90.00 211 ILE A C 1
ATOM 1584 O O . ILE A 1 211 ? -14.152 8.798 18.411 1.00 90.00 211 ILE A O 1
ATOM 1588 N N . ALA A 1 212 ? -15.678 7.196 18.809 1.00 86.81 212 ALA A N 1
ATOM 1589 C CA . ALA A 1 212 ? -16.565 7.998 19.629 1.00 86.81 212 ALA A CA 1
ATOM 1590 C C . ALA A 1 212 ? -16.948 7.207 20.879 1.00 86.81 212 ALA A C 1
ATOM 1592 O O . ALA A 1 212 ? -17.085 5.985 20.838 1.00 86.81 212 ALA A O 1
ATOM 1593 N N . PHE A 1 213 ? -17.129 7.920 21.982 1.00 85.44 213 PHE A N 1
ATOM 1594 C CA . PHE A 1 213 ? -17.681 7.360 23.205 1.00 85.44 213 PHE A CA 1
ATOM 1595 C C . PHE A 1 213 ? -19.094 7.883 23.391 1.00 85.44 213 PHE A C 1
ATOM 1597 O O . PHE A 1 213 ? -19.326 9.084 23.240 1.00 85.44 213 PHE A O 1
ATOM 1604 N N . SER A 1 214 ? -20.026 6.991 23.704 1.00 84.25 214 SER A N 1
ATOM 1605 C CA . SER A 1 214 ? -21.394 7.360 24.047 1.00 84.25 214 SER A CA 1
ATOM 1606 C C . SER A 1 214 ? -21.804 6.775 25.383 1.00 84.25 214 SER A C 1
ATOM 1608 O O . SER A 1 214 ? -21.352 5.705 25.793 1.00 84.25 214 SER A O 1
ATOM 1610 N N . ILE A 1 215 ? -22.675 7.524 26.047 1.00 82.75 215 ILE A N 1
ATOM 1611 C CA . ILE A 1 215 ? -23.336 7.130 27.277 1.00 82.75 215 ILE A CA 1
ATOM 1612 C C . ILE A 1 215 ? -24.814 7.348 27.032 1.00 82.75 215 ILE A C 1
ATOM 1614 O O . ILE A 1 215 ? -25.252 8.489 26.886 1.00 82.75 215 ILE A O 1
ATOM 1618 N N . ASP A 1 216 ? -25.567 6.261 27.016 1.00 83.19 216 ASP A N 1
ATOM 1619 C CA . ASP A 1 216 ? -27.015 6.337 26.990 1.00 83.19 216 ASP A CA 1
ATOM 1620 C C . ASP A 1 216 ? -27.485 6.209 28.435 1.00 83.19 216 ASP A C 1
ATOM 1622 O O . ASP A 1 216 ? -27.508 5.127 29.038 1.00 83.19 216 ASP A O 1
ATOM 1626 N N . ALA A 1 217 ? -27.759 7.368 29.033 1.00 75.25 217 ALA A N 1
ATOM 1627 C CA . ALA A 1 217 ? -28.257 7.433 30.389 1.00 75.25 217 ALA A CA 1
ATOM 1628 C C . ALA A 1 217 ? -29.737 7.058 30.405 1.00 75.25 217 ALA A C 1
ATOM 1630 O O . ALA A 1 217 ? -30.563 7.694 29.753 1.00 75.25 217 ALA A O 1
ATOM 1631 N N . LEU A 1 218 ? -30.071 6.019 31.165 1.00 62.50 218 LEU A N 1
ATOM 1632 C CA . LEU A 1 218 ? -31.443 5.521 31.237 1.00 62.50 218 LEU A CA 1
ATOM 1633 C C . LEU A 1 218 ? -32.329 6.389 32.143 1.00 62.50 218 LEU A C 1
ATOM 1635 O O . LEU A 1 218 ? -33.539 6.394 31.953 1.00 62.50 218 LEU A O 1
ATOM 1639 N N . ASN A 1 219 ? -31.743 7.140 33.088 1.00 57.12 219 ASN A N 1
ATOM 1640 C CA . ASN A 1 219 ? -32.496 7.888 34.106 1.00 57.12 219 ASN A CA 1
ATOM 1641 C C . ASN A 1 219 ? -31.930 9.281 34.468 1.00 57.12 219 ASN A C 1
ATOM 1643 O O . ASN A 1 219 ? -32.475 9.919 35.365 1.00 57.12 219 ASN A O 1
ATOM 1647 N N . ASP A 1 220 ? -30.850 9.763 33.834 1.00 56.81 220 ASP A N 1
ATOM 1648 C CA . ASP A 1 220 ? -30.176 11.000 34.272 1.00 56.81 220 ASP A CA 1
ATOM 1649 C C . ASP A 1 220 ? -29.446 11.741 33.132 1.00 56.81 220 ASP A C 1
ATOM 1651 O O . ASP A 1 220 ? -28.499 11.228 32.543 1.00 56.81 220 ASP A O 1
ATOM 1655 N N . LEU A 1 221 ? -29.856 12.978 32.836 1.00 55.47 221 LEU A N 1
ATOM 1656 C CA . LEU A 1 221 ? -29.232 13.846 31.822 1.00 55.47 221 LEU A CA 1
ATOM 1657 C C . LEU A 1 221 ? -27.892 14.460 32.277 1.00 55.47 221 LEU A C 1
ATOM 1659 O O . LEU A 1 221 ? -27.256 15.167 31.497 1.00 55.47 221 LEU A O 1
ATOM 1663 N N . THR A 1 222 ? -27.455 14.222 33.518 1.00 54.84 222 THR A N 1
ATOM 1664 C CA . THR A 1 222 ? -26.261 14.859 34.103 1.00 54.84 222 THR A CA 1
ATOM 1665 C C . THR A 1 222 ? -24.986 14.010 34.050 1.00 54.84 222 THR A C 1
ATOM 1667 O O . THR A 1 222 ? -23.973 14.394 34.631 1.00 54.84 222 THR A O 1
ATOM 1670 N N . ALA A 1 223 ? -24.974 12.875 33.340 1.00 51.25 223 ALA A N 1
ATOM 1671 C CA . ALA A 1 223 ? -23.796 12.007 33.265 1.00 51.25 223 ALA A CA 1
ATOM 1672 C C . ALA A 1 223 ? -22.602 12.682 32.546 1.00 51.25 223 ALA A C 1
ATOM 1674 O O . ALA A 1 223 ? -22.552 12.766 31.320 1.00 51.25 223 ALA A O 1
ATOM 1675 N N . VAL A 1 224 ? -21.603 13.115 33.325 1.00 58.44 224 VAL A N 1
ATOM 1676 C CA . VAL A 1 224 ? -20.359 13.765 32.863 1.00 58.44 224 VAL A CA 1
ATOM 1677 C C . VAL A 1 224 ? -19.210 12.750 32.758 1.00 58.44 224 VAL A C 1
ATOM 1679 O O . VAL A 1 224 ? -18.192 12.897 33.432 1.00 58.44 224 VAL A O 1
ATOM 1682 N N . ALA A 1 225 ? -19.340 11.682 31.965 1.00 57.94 225 ALA A N 1
ATOM 1683 C CA . ALA A 1 225 ? -18.134 10.930 31.596 1.00 57.94 225 ALA A CA 1
ATOM 1684 C C . ALA A 1 225 ? -17.545 11.560 30.333 1.00 57.94 225 ALA A C 1
ATOM 1686 O O . ALA A 1 225 ? -18.164 11.580 29.269 1.00 57.94 225 ALA A O 1
ATOM 1687 N N . ALA A 1 226 ? -16.363 12.146 30.496 1.00 67.44 226 ALA A N 1
ATOM 1688 C CA . ALA A 1 226 ? -15.647 12.803 29.421 1.00 67.44 226 ALA A CA 1
ATOM 1689 C C . ALA A 1 226 ? -14.681 11.820 28.765 1.00 67.44 226 ALA A C 1
ATOM 1691 O O . ALA A 1 226 ? -14.147 10.899 29.390 1.00 67.44 226 ALA A O 1
ATOM 1692 N N . TYR A 1 227 ? -14.456 12.058 27.483 1.00 79.81 227 TYR A N 1
ATOM 1693 C CA . TYR A 1 227 ? -13.527 11.308 26.673 1.00 79.81 227 TYR A CA 1
ATOM 1694 C C . TYR A 1 227 ? -12.528 12.263 26.036 1.00 79.81 227 TYR A C 1
ATOM 1696 O O . TYR A 1 227 ? -12.924 13.251 25.415 1.00 79.81 227 TYR A O 1
ATOM 1704 N N . THR A 1 228 ? -11.242 11.947 26.148 1.00 81.56 228 THR A N 1
ATOM 1705 C CA . THR A 1 228 ? -10.201 12.570 25.335 1.00 81.56 228 THR A CA 1
ATOM 1706 C C . THR A 1 228 ? -9.508 11.501 24.506 1.00 81.56 228 THR A C 1
ATOM 1708 O O . THR A 1 228 ? -8.999 10.500 25.012 1.00 81.56 228 THR A O 1
ATOM 1711 N N . GLY A 1 229 ? -9.540 11.706 23.194 1.00 77.62 229 GLY A N 1
ATOM 1712 C CA . GLY A 1 229 ? -9.028 10.771 22.208 1.00 77.62 229 GLY A CA 1
ATOM 1713 C C . GLY A 1 229 ? -7.952 11.384 21.345 1.00 77.62 229 GLY A C 1
ATOM 1714 O O . GLY A 1 229 ? -8.014 12.569 21.017 1.00 77.62 229 GLY A O 1
ATOM 1715 N N . GLY A 1 230 ? -6.994 10.560 20.941 1.00 80.75 230 GLY A N 1
ATOM 1716 C CA . GLY A 1 2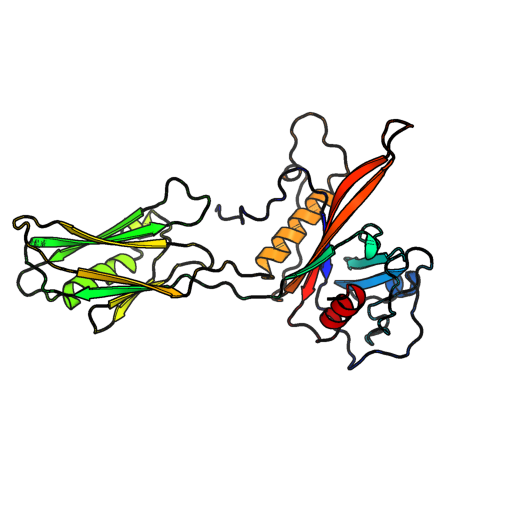30 ? -5.958 10.953 20.000 1.00 80.75 230 GLY A CA 1
ATOM 1717 C C . GLY A 1 230 ? -5.510 9.781 19.143 1.00 80.75 230 GLY A C 1
ATOM 1718 O O . GLY A 1 230 ? -5.579 8.621 19.545 1.00 80.75 230 GLY A O 1
ATOM 1719 N N . THR A 1 231 ? -5.032 10.088 17.945 1.00 86.38 231 THR A N 1
ATOM 1720 C CA . THR A 1 231 ? -4.291 9.125 17.130 1.00 86.38 231 THR A CA 1
ATOM 1721 C C . THR A 1 231 ? -2.827 9.194 17.543 1.00 86.38 231 THR A C 1
ATOM 1723 O O . THR A 1 231 ? -2.210 10.250 17.429 1.00 86.38 231 THR A O 1
ATOM 1726 N N . THR A 1 232 ? -2.283 8.088 18.047 1.00 86.12 232 THR A N 1
ATOM 1727 C CA . THR A 1 232 ? -0.877 7.990 18.469 1.00 86.12 232 THR A CA 1
ATOM 1728 C C . THR A 1 232 ? 0.026 7.502 17.342 1.00 86.12 232 THR A C 1
ATOM 1730 O O . THR A 1 232 ? 1.183 7.905 17.282 1.00 86.12 232 THR A O 1
ATOM 1733 N N . ALA A 1 233 ? -0.505 6.698 16.416 1.00 89.44 233 ALA A N 1
ATOM 1734 C CA . ALA A 1 233 ? 0.151 6.347 15.158 1.00 89.44 233 ALA A CA 1
ATOM 1735 C C . ALA A 1 233 ? -0.841 6.491 13.999 1.00 89.44 233 ALA A C 1
ATOM 1737 O O . ALA A 1 233 ? -1.921 5.898 14.027 1.00 89.44 233 ALA A O 1
ATOM 1738 N N . GLY A 1 234 ? -0.494 7.300 12.995 1.00 89.69 234 GLY A N 1
ATOM 1739 C CA . GLY A 1 234 ? -1.316 7.491 11.798 1.00 89.69 234 GLY A CA 1
ATOM 1740 C C . GLY A 1 234 ? -1.298 6.260 10.893 1.00 89.69 234 GLY A C 1
ATOM 1741 O O . GLY A 1 234 ? -0.280 5.577 10.795 1.00 89.69 234 GLY A O 1
ATOM 1742 N N . ALA A 1 235 ? -2.418 5.979 10.223 1.00 90.88 235 ALA A N 1
ATOM 1743 C CA . ALA A 1 235 ? -2.447 4.929 9.212 1.00 90.88 235 ALA A CA 1
ATOM 1744 C C . ALA A 1 235 ? -1.536 5.302 8.039 1.00 90.88 235 ALA A C 1
ATOM 1746 O O . ALA A 1 235 ? -1.579 6.431 7.547 1.00 90.88 235 ALA A O 1
ATOM 1747 N N . PHE A 1 236 ? -0.765 4.338 7.553 1.00 86.12 236 PHE A N 1
ATOM 1748 C CA . PHE A 1 236 ? 0.028 4.499 6.346 1.00 86.12 236 PHE A CA 1
ATOM 1749 C C . PHE A 1 236 ? 0.060 3.174 5.588 1.00 86.12 236 PHE A C 1
ATOM 1751 O O . PHE A 1 236 ? 0.351 2.130 6.165 1.00 86.12 236 PHE A O 1
ATOM 1758 N N . TRP A 1 237 ? -0.258 3.201 4.295 1.00 81.38 237 TRP A N 1
ATOM 1759 C CA . TRP A 1 237 ? -0.302 1.993 3.460 1.00 81.38 237 TRP A CA 1
ATOM 1760 C C . TRP A 1 237 ? 1.083 1.415 3.155 1.00 81.38 237 TRP A C 1
ATOM 1762 O O . TRP A 1 237 ? 1.175 0.295 2.662 1.00 81.38 237 TRP A O 1
ATOM 1772 N N . GLY A 1 238 ? 2.148 2.152 3.472 1.00 84.56 238 GLY A N 1
ATOM 1773 C CA . GLY A 1 238 ? 3.492 1.819 3.033 1.00 84.56 238 GLY A CA 1
ATOM 1774 C C . GLY A 1 238 ? 3.752 2.295 1.608 1.00 84.56 238 GLY A C 1
ATOM 1775 O O . GLY A 1 238 ? 2.820 2.597 0.862 1.00 84.56 238 GLY A O 1
ATOM 1776 N N . ASN A 1 239 ? 5.025 2.331 1.238 1.00 84.19 239 ASN A N 1
ATOM 1777 C CA . ASN A 1 239 ? 5.491 2.514 -0.131 1.00 84.19 239 ASN A CA 1
ATOM 1778 C C . ASN A 1 239 ? 6.550 1.455 -0.430 1.00 84.19 239 ASN A C 1
ATOM 1780 O O . ASN A 1 239 ? 7.368 1.150 0.440 1.00 84.19 239 ASN A O 1
ATOM 1784 N N . GLY A 1 240 ? 6.556 0.927 -1.653 1.00 76.38 240 GLY A N 1
ATOM 1785 C CA . GLY A 1 240 ? 7.557 -0.043 -2.085 1.00 76.38 240 GLY A CA 1
ATOM 1786 C C . GLY A 1 240 ? 7.458 -1.394 -1.378 1.00 76.38 240 GLY A C 1
ATOM 1787 O O . GLY A 1 240 ? 8.461 -2.093 -1.231 1.00 76.38 240 GLY A O 1
ATOM 1788 N N . THR A 1 241 ? 6.272 -1.761 -0.888 1.00 82.19 241 THR A N 1
ATOM 1789 C CA . THR A 1 241 ? 6.048 -3.116 -0.375 1.00 82.19 241 THR A CA 1
ATOM 1790 C C . THR A 1 241 ? 6.005 -4.110 -1.530 1.00 82.19 241 THR A C 1
ATOM 1792 O O . THR A 1 241 ? 5.629 -3.753 -2.648 1.00 82.19 241 THR A O 1
ATOM 1795 N N . TYR A 1 242 ? 6.349 -5.371 -1.262 1.00 77.81 242 TYR A N 1
ATOM 1796 C CA . TYR A 1 242 ? 6.223 -6.423 -2.268 1.00 77.81 242 TYR A CA 1
ATOM 1797 C C . TYR A 1 242 ? 4.804 -6.487 -2.851 1.00 77.81 242 TYR A C 1
ATOM 1799 O O . TYR A 1 242 ? 4.661 -6.519 -4.064 1.00 77.81 242 TYR A O 1
ATOM 1807 N N . ASP A 1 243 ? 3.761 -6.398 -2.019 1.00 76.56 243 ASP A N 1
ATOM 1808 C CA . ASP A 1 243 ? 2.370 -6.425 -2.491 1.00 76.56 243 ASP A CA 1
ATOM 1809 C C . ASP A 1 243 ? 2.058 -5.291 -3.483 1.00 76.56 243 ASP A C 1
ATOM 1811 O O . ASP A 1 243 ? 1.310 -5.487 -4.437 1.00 76.56 243 ASP A O 1
ATOM 1815 N N . GLN A 1 244 ? 2.639 -4.101 -3.292 1.00 76.19 244 GLN A N 1
ATOM 1816 C CA . GLN A 1 244 ? 2.479 -2.985 -4.230 1.00 76.19 244 GLN A CA 1
ATOM 1817 C C . GLN A 1 244 ? 3.214 -3.245 -5.548 1.00 76.19 244 GLN A C 1
ATOM 1819 O O . GLN A 1 244 ? 2.655 -3.014 -6.617 1.00 76.19 244 GLN A O 1
ATOM 1824 N N . VAL A 1 245 ? 4.448 -3.747 -5.481 1.00 76.56 245 VAL A N 1
ATOM 1825 C CA . VAL A 1 245 ? 5.253 -4.065 -6.671 1.00 76.56 245 VAL A CA 1
ATOM 1826 C C . VAL A 1 245 ? 4.671 -5.246 -7.446 1.00 76.56 245 VAL A C 1
ATOM 1828 O O . VAL A 1 245 ? 4.658 -5.230 -8.670 1.00 76.56 245 VAL A O 1
ATOM 1831 N N . PHE A 1 246 ? 4.105 -6.224 -6.751 1.00 75.94 246 PHE A N 1
ATOM 1832 C CA . PHE A 1 246 ? 3.380 -7.341 -7.343 1.00 75.94 246 PHE A CA 1
ATOM 1833 C C . PHE A 1 246 ? 2.149 -6.878 -8.126 1.00 75.94 246 PHE A C 1
ATOM 1835 O O . PHE A 1 246 ? 1.877 -7.363 -9.222 1.00 75.94 246 PHE A O 1
ATOM 1842 N N . GLU A 1 247 ? 1.392 -5.916 -7.593 1.00 74.06 247 GLU A N 1
ATOM 1843 C CA . GLU A 1 247 ? 0.254 -5.350 -8.320 1.00 74.06 247 GLU A CA 1
ATOM 1844 C C . GLU A 1 247 ? 0.712 -4.592 -9.580 1.00 74.06 247 GLU A C 1
ATOM 1846 O O . GLU A 1 247 ? 0.044 -4.706 -10.608 1.00 74.06 247 GLU A O 1
ATOM 1851 N N . LEU A 1 248 ? 1.868 -3.912 -9.534 1.00 76.44 248 LEU A N 1
ATOM 1852 C CA . LEU A 1 248 ? 2.499 -3.297 -10.712 1.00 76.44 248 LEU A CA 1
ATOM 1853 C C . LEU A 1 248 ? 2.957 -4.343 -11.742 1.00 76.44 248 LEU A C 1
ATOM 1855 O O . LEU A 1 248 ? 2.767 -4.133 -12.939 1.00 76.44 248 LEU A O 1
ATOM 1859 N N . GLU A 1 249 ? 3.526 -5.471 -11.303 1.00 73.69 249 GLU A N 1
ATOM 1860 C CA . GLU A 1 249 ? 3.914 -6.587 -12.182 1.00 73.69 249 GLU A CA 1
ATOM 1861 C C . GLU A 1 249 ? 2.689 -7.136 -12.914 1.00 73.69 249 GLU A C 1
ATOM 1863 O O . GLU A 1 249 ? 2.661 -7.213 -14.142 1.00 73.69 249 GLU A O 1
ATOM 1868 N N . ARG A 1 250 ? 1.625 -7.410 -12.152 1.00 71.75 250 ARG A N 1
ATOM 1869 C CA . ARG A 1 250 ? 0.363 -7.914 -12.690 1.00 71.75 250 ARG A CA 1
ATOM 1870 C C . ARG A 1 250 ? -0.252 -6.956 -13.701 1.00 71.75 250 ARG A C 1
ATOM 1872 O O . ARG A 1 250 ? -0.815 -7.399 -14.697 1.00 71.75 250 ARG A O 1
ATOM 1879 N N . GLU A 1 251 ? -0.204 -5.657 -13.431 1.00 69.00 251 GLU A N 1
ATOM 1880 C CA . GLU A 1 251 ? -0.725 -4.650 -14.351 1.00 69.00 251 GLU A CA 1
ATOM 1881 C C . GLU A 1 251 ? 0.121 -4.556 -15.627 1.00 69.00 251 GLU A C 1
ATOM 1883 O O . GLU A 1 251 ? -0.437 -4.549 -16.724 1.00 69.00 251 GLU A O 1
ATOM 1888 N N . SER A 1 252 ? 1.451 -4.574 -15.500 1.00 68.19 252 SER A N 1
ATOM 1889 C CA . SER A 1 252 ? 2.377 -4.580 -16.637 1.00 68.19 252 SER A CA 1
ATOM 1890 C C . SER A 1 252 ? 2.105 -5.729 -17.603 1.00 68.19 252 SER A C 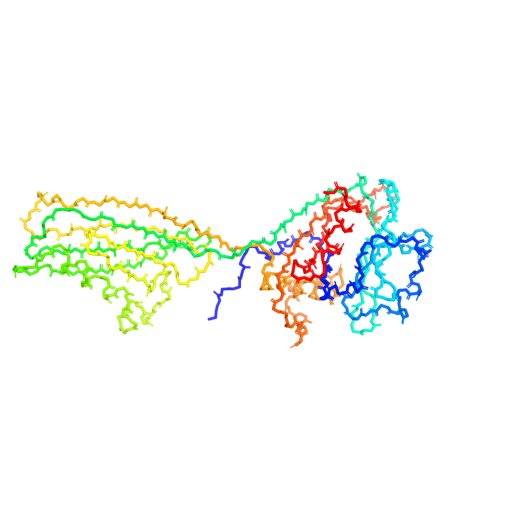1
ATOM 1892 O O . SER A 1 252 ? 1.962 -5.508 -18.806 1.00 68.19 252 SER A O 1
ATOM 1894 N N . ASP A 1 253 ? 1.986 -6.951 -17.085 1.00 64.69 253 ASP A N 1
ATOM 1895 C CA . ASP A 1 253 ? 1.835 -8.145 -17.918 1.00 64.69 253 ASP A CA 1
ATOM 1896 C C . ASP A 1 253 ? 0.488 -8.178 -18.639 1.00 64.69 253 ASP A C 1
ATOM 1898 O O . ASP A 1 253 ? 0.407 -8.557 -19.810 1.00 64.69 253 ASP A O 1
ATOM 1902 N N . VAL A 1 254 ? -0.565 -7.702 -17.972 1.00 62.91 254 VAL A N 1
ATOM 1903 C CA . VAL A 1 254 ? -1.883 -7.526 -18.587 1.00 62.91 254 VAL A CA 1
ATOM 1904 C C . VAL A 1 254 ? -1.809 -6.547 -19.768 1.00 62.91 254 VAL A C 1
ATOM 1906 O O . VAL A 1 254 ? -2.374 -6.823 -20.825 1.00 62.91 254 VAL A O 1
ATOM 1909 N N . TYR A 1 255 ? -1.071 -5.438 -19.647 1.00 60.34 255 TYR A N 1
ATOM 1910 C CA . TYR A 1 255 ? -0.896 -4.486 -20.751 1.00 60.34 255 TYR A CA 1
ATOM 1911 C C . TYR A 1 255 ? 0.050 -4.983 -21.855 1.00 60.34 255 TYR A C 1
ATOM 1913 O O . TYR A 1 255 ? -0.175 -4.668 -23.023 1.00 60.34 255 TYR A O 1
ATOM 1921 N N . LYS A 1 256 ? 1.075 -5.784 -21.532 1.00 58.06 256 LYS A N 1
ATOM 1922 C CA . LYS A 1 256 ? 1.958 -6.412 -22.535 1.00 58.06 256 LYS A CA 1
ATOM 1923 C C . LYS A 1 256 ? 1.213 -7.441 -23.392 1.00 58.06 256 LYS A C 1
ATOM 1925 O O . LYS A 1 256 ? 1.469 -7.530 -24.591 1.00 58.06 256 LYS A O 1
ATOM 1930 N N . GLY A 1 257 ? 0.287 -8.198 -22.795 1.00 49.78 257 GLY A N 1
ATOM 1931 C CA . GLY A 1 257 ? -0.545 -9.176 -23.507 1.00 49.78 257 GLY A CA 1
ATOM 1932 C C . GLY A 1 257 ? -1.628 -8.546 -24.391 1.00 49.78 257 GLY A C 1
ATOM 1933 O O . GLY A 1 257 ? -1.991 -9.111 -25.423 1.00 49.78 257 GLY A O 1
ATOM 1934 N N . VAL A 1 258 ? -2.114 -7.355 -24.030 1.00 50.31 258 VAL A N 1
ATOM 1935 C CA . VAL A 1 258 ? -3.164 -6.628 -24.761 1.00 50.31 258 VAL A CA 1
ATOM 1936 C C . VAL A 1 258 ? -2.526 -5.507 -25.586 1.00 50.31 258 VAL A C 1
ATOM 1938 O O . VAL A 1 258 ? -2.490 -4.340 -25.199 1.00 50.31 258 VAL A O 1
ATOM 1941 N N . THR A 1 259 ? -1.985 -5.865 -26.750 1.00 42.69 259 THR A N 1
ATOM 1942 C CA . THR A 1 259 ? -1.355 -4.901 -27.665 1.00 42.69 259 THR A CA 1
ATOM 1943 C C . THR A 1 259 ? -2.384 -3.925 -28.248 1.00 42.69 259 THR A C 1
ATOM 1945 O O . THR A 1 259 ? -3.170 -4.280 -29.112 1.00 42.69 259 THR A O 1
ATOM 1948 N N . THR A 1 260 ? -2.356 -2.672 -27.777 1.00 42.31 260 THR A N 1
ATOM 1949 C CA . THR A 1 260 ? -2.752 -1.404 -28.447 1.00 42.31 260 THR A CA 1
ATOM 1950 C C . THR A 1 260 ? -4.102 -1.263 -29.177 1.00 42.31 260 THR A C 1
ATOM 1952 O O . THR A 1 260 ? -4.411 -0.160 -29.623 1.00 42.31 260 THR A O 1
ATOM 1955 N N . GLN A 1 261 ? -4.946 -2.285 -29.268 1.00 40.38 261 GLN A N 1
ATOM 1956 C CA . GLN A 1 261 ? -6.281 -2.212 -29.856 1.00 40.38 261 GLN A CA 1
ATOM 1957 C C . GLN A 1 261 ? -7.241 -3.046 -29.015 1.00 40.38 261 GLN A C 1
ATOM 1959 O O . GLN A 1 261 ? -7.248 -4.273 -29.070 1.00 40.38 261 GLN A O 1
ATOM 1964 N N . TYR A 1 262 ? -8.076 -2.366 -28.233 1.00 48.19 262 TYR A N 1
ATOM 1965 C CA . TYR A 1 262 ? -9.288 -2.994 -27.729 1.00 48.19 262 TYR A CA 1
ATOM 1966 C C . TYR A 1 262 ? -10.157 -3.345 -28.944 1.00 48.19 262 TYR A C 1
ATOM 1968 O O . TYR A 1 262 ? -10.419 -2.446 -29.750 1.00 48.19 262 TYR A O 1
ATOM 1976 N N . PRO A 1 263 ? -10.644 -4.590 -29.108 1.00 41.91 263 PRO A N 1
ATOM 1977 C CA . PRO A 1 263 ? -11.806 -4.783 -29.962 1.00 41.91 263 PRO A CA 1
ATOM 1978 C C . PRO A 1 263 ? -12.915 -3.882 -29.400 1.00 41.91 263 PRO A C 1
ATOM 1980 O O . PRO A 1 263 ? -13.074 -3.812 -28.181 1.00 41.91 263 PRO A O 1
ATOM 1983 N N . GLU A 1 264 ? -13.632 -3.158 -30.262 1.00 43.50 264 GLU A N 1
ATOM 1984 C CA . GLU A 1 264 ? -14.616 -2.096 -29.953 1.00 43.50 264 GLU A CA 1
ATOM 1985 C C . GLU A 1 264 ? -15.843 -2.541 -29.106 1.00 43.50 264 GLU A C 1
ATOM 1987 O O . GLU A 1 264 ? -16.940 -2.010 -29.238 1.00 43.50 264 GLU A O 1
ATOM 1992 N N . GLN A 1 265 ? -15.711 -3.529 -28.221 1.00 47.19 265 GLN A N 1
ATOM 1993 C CA . GLN A 1 265 ? -16.807 -4.249 -27.571 1.00 47.19 265 GLN A CA 1
ATOM 1994 C C . GLN A 1 265 ? -16.690 -4.310 -26.038 1.00 47.19 265 GLN A C 1
ATOM 1996 O O . GLN A 1 265 ? -17.243 -5.207 -25.409 1.00 47.19 265 GLN A O 1
ATOM 2001 N N . GLY A 1 266 ? -15.987 -3.364 -25.406 1.00 52.09 266 GLY A N 1
ATOM 2002 C CA . GLY A 1 266 ? -15.976 -3.242 -23.940 1.00 52.09 266 GLY A CA 1
ATOM 2003 C C . GLY A 1 266 ? -15.226 -4.353 -23.193 1.00 52.09 266 GLY A C 1
ATOM 2004 O O . GLY A 1 266 ? -15.426 -4.507 -21.988 1.00 52.09 266 GLY A O 1
ATOM 2005 N N . ALA A 1 267 ? -14.364 -5.101 -23.887 1.00 50.97 267 ALA A N 1
ATOM 2006 C CA . ALA A 1 267 ? -13.469 -6.075 -23.273 1.00 50.97 267 ALA A CA 1
ATOM 2007 C C . ALA A 1 267 ? -12.453 -5.360 -22.373 1.00 50.97 267 ALA A C 1
ATOM 2009 O O . ALA A 1 267 ? -11.837 -4.368 -22.779 1.00 50.97 267 ALA A O 1
ATOM 2010 N N . ARG A 1 268 ? -12.285 -5.845 -21.143 1.00 52.47 268 ARG A N 1
ATOM 2011 C CA . ARG A 1 268 ? -11.315 -5.293 -20.198 1.00 52.47 268 ARG A CA 1
ATOM 2012 C C . ARG A 1 268 ? -9.997 -6.056 -20.321 1.00 52.47 268 ARG A C 1
ATOM 2014 O O . ARG A 1 268 ? -10.014 -7.250 -20.602 1.00 52.47 268 ARG A O 1
ATOM 2021 N N . PRO A 1 269 ? -8.846 -5.422 -20.048 1.00 51.31 269 PRO A N 1
ATOM 2022 C CA . PRO A 1 269 ? -7.556 -6.113 -20.085 1.00 51.31 269 PRO A CA 1
ATOM 2023 C C . PRO A 1 269 ? -7.504 -7.362 -19.185 1.00 51.31 269 PRO A C 1
ATOM 2025 O O . PRO A 1 269 ? -6.866 -8.355 -19.513 1.00 51.31 269 PRO A O 1
ATOM 2028 N N . GLU A 1 270 ? -8.245 -7.336 -18.074 1.00 53.81 270 GLU A N 1
ATOM 2029 C CA . GLU A 1 270 ? -8.403 -8.453 -17.134 1.00 53.81 270 GLU A CA 1
ATOM 2030 C C . GLU A 1 270 ? -9.087 -9.702 -17.730 1.00 53.81 270 GLU A C 1
ATOM 2032 O O . GLU A 1 270 ? -8.950 -10.783 -17.157 1.00 53.81 270 GLU A O 1
ATOM 2037 N N . ASP A 1 271 ? -9.745 -9.584 -18.888 1.00 52.75 271 ASP A N 1
ATOM 2038 C CA . ASP A 1 271 ? -10.435 -10.681 -19.579 1.00 52.75 271 ASP A CA 1
ATOM 2039 C C . ASP A 1 271 ? -9.495 -11.521 -20.474 1.00 52.75 271 ASP A C 1
ATOM 2041 O O . ASP A 1 271 ? -9.871 -12.608 -20.912 1.00 52.75 271 ASP A O 1
ATOM 2045 N N . PHE A 1 272 ? -8.260 -11.060 -20.729 1.00 53.53 272 PHE A N 1
ATOM 2046 C CA . PHE A 1 272 ? -7.309 -11.690 -21.665 1.00 53.53 272 PHE A CA 1
ATOM 2047 C C . PHE A 1 272 ? -6.323 -12.681 -21.020 1.00 53.53 272 PHE A C 1
ATOM 2049 O O . PHE A 1 272 ? -5.371 -13.126 -21.657 1.00 53.53 272 PHE A O 1
ATOM 2056 N N . GLY A 1 273 ? -6.596 -13.096 -19.781 1.00 49.09 273 GLY A N 1
ATOM 2057 C CA . GLY A 1 273 ? -5.763 -14.038 -19.036 1.00 49.09 273 GLY A CA 1
ATOM 2058 C C . GLY A 1 273 ? -4.596 -13.347 -18.329 1.00 49.09 273 GLY A C 1
ATOM 2059 O O . GLY A 1 273 ? -3.949 -12.454 -18.862 1.00 49.09 273 GLY A O 1
ATOM 2060 N N . GLN A 1 274 ? -4.346 -13.753 -17.086 1.00 51.50 274 GLN A N 1
ATOM 2061 C CA . GLN A 1 274 ? -3.192 -13.310 -16.302 1.00 51.50 274 GLN A CA 1
ATOM 2062 C C . GLN A 1 274 ? -2.160 -14.443 -16.269 1.00 51.50 274 GLN A C 1
ATOM 2064 O O . GLN A 1 274 ? -2.568 -15.610 -16.220 1.00 51.50 274 GLN A O 1
ATOM 2069 N N . PRO A 1 275 ? -0.850 -14.142 -16.262 1.00 51.22 275 PRO A N 1
ATOM 2070 C CA . PRO A 1 275 ? 0.168 -15.146 -15.981 1.00 51.22 275 PRO A CA 1
ATOM 2071 C C . PRO A 1 275 ? -0.159 -15.906 -14.690 1.00 51.22 275 PRO A C 1
ATOM 2073 O O . PRO A 1 275 ? -0.588 -15.323 -13.693 1.00 51.22 275 PRO A O 1
ATOM 2076 N N . SER A 1 276 ? 0.032 -17.227 -14.696 1.00 45.00 276 SER A N 1
ATOM 2077 C CA . SER A 1 276 ? -0.250 -18.082 -13.534 1.00 45.00 276 SER A CA 1
ATOM 2078 C C . SER A 1 276 ? 0.843 -18.036 -12.465 1.00 45.00 276 SER A C 1
ATOM 2080 O O . SER A 1 276 ? 0.662 -18.594 -11.383 1.00 45.00 276 SER A O 1
ATOM 2082 N N . GLN A 1 277 ? 1.992 -17.429 -12.773 1.00 45.88 277 GLN A N 1
ATOM 2083 C CA . GLN A 1 277 ? 3.155 -17.361 -11.898 1.00 45.88 277 GLN A CA 1
ATOM 2084 C C . GLN A 1 277 ? 3.782 -15.973 -11.999 1.00 45.88 277 GLN A C 1
ATOM 2086 O O . GLN A 1 277 ? 4.276 -15.582 -13.048 1.00 45.88 277 GLN A O 1
ATOM 2091 N N . PHE A 1 278 ? 3.750 -15.255 -10.885 1.00 55.31 278 PHE A N 1
ATOM 2092 C CA . PHE A 1 278 ? 4.507 -14.029 -10.664 1.00 55.31 278 PHE A CA 1
ATOM 2093 C C . PHE A 1 278 ? 5.654 -14.357 -9.711 1.00 55.31 278 PHE A C 1
ATOM 2095 O O . PHE A 1 278 ? 5.565 -15.312 -8.928 1.00 55.31 278 PHE A O 1
ATOM 2102 N N . ALA A 1 279 ? 6.730 -13.582 -9.752 1.00 49.97 279 ALA A N 1
ATOM 2103 C CA . ALA A 1 279 ? 7.874 -13.852 -8.899 1.00 49.97 279 ALA A CA 1
ATOM 2104 C C . ALA A 1 279 ? 7.577 -13.462 -7.447 1.00 49.97 279 ALA A C 1
ATOM 2106 O O . ALA A 1 279 ? 7.613 -12.290 -7.090 1.00 49.97 279 ALA A O 1
ATOM 2107 N N . THR A 1 280 ? 7.337 -14.450 -6.583 1.00 52.91 280 THR A N 1
ATOM 2108 C CA . THR A 1 280 ? 7.265 -14.221 -5.136 1.00 52.91 280 THR A CA 1
ATOM 2109 C C . THR A 1 280 ? 8.605 -13.735 -4.606 1.00 52.91 280 THR A C 1
ATOM 2111 O O . THR A 1 280 ? 9.577 -14.486 -4.597 1.00 52.91 280 THR A O 1
ATOM 2114 N N . SER A 1 281 ? 8.644 -12.486 -4.151 1.00 61.97 281 SER A N 1
ATOM 2115 C CA . SER A 1 281 ? 9.804 -11.847 -3.536 1.00 61.97 281 SER A CA 1
ATOM 2116 C C . SER A 1 281 ? 9.434 -11.378 -2.129 1.00 61.97 281 SER A C 1
ATOM 2118 O O . SER A 1 281 ? 8.329 -10.911 -1.888 1.00 61.97 281 SER A O 1
ATOM 2120 N N . SER A 1 282 ? 10.347 -11.498 -1.168 1.00 65.19 282 SER A N 1
ATOM 2121 C CA . SER A 1 282 ? 10.203 -10.866 0.153 1.00 65.19 282 SER A CA 1
ATOM 2122 C C . SER A 1 282 ? 10.948 -9.529 0.231 1.00 65.19 282 SER A C 1
ATOM 2124 O O . SER A 1 282 ? 11.219 -9.036 1.326 1.00 65.19 282 SER A O 1
ATOM 2126 N N . ALA A 1 283 ? 11.361 -8.978 -0.914 1.00 72.25 283 ALA A N 1
ATOM 2127 C CA . ALA A 1 283 ? 12.132 -7.747 -0.975 1.00 72.25 283 ALA A CA 1
ATOM 2128 C C . ALA A 1 283 ? 11.271 -6.503 -0.713 1.00 72.25 283 ALA A C 1
ATOM 2130 O O . ALA A 1 283 ? 10.062 -6.472 -0.950 1.00 72.25 283 ALA A O 1
ATOM 2131 N N . THR A 1 284 ? 11.930 -5.456 -0.235 1.00 81.88 284 THR A N 1
ATOM 2132 C CA . THR A 1 284 ? 11.389 -4.099 -0.121 1.00 81.88 284 THR A CA 1
ATOM 2133 C C . THR A 1 284 ? 11.949 -3.275 -1.268 1.00 81.88 284 THR A C 1
ATOM 2135 O O . THR A 1 284 ? 13.103 -3.480 -1.625 1.00 81.88 284 THR A O 1
ATOM 2138 N N . TYR A 1 285 ? 11.216 -2.316 -1.829 1.00 80.31 285 TYR A N 1
ATOM 2139 C CA . TYR A 1 285 ? 11.614 -1.623 -3.061 1.00 80.31 285 TYR A CA 1
ATOM 2140 C C . TYR A 1 285 ? 11.625 -0.099 -2.909 1.00 80.31 285 TYR A C 1
ATOM 2142 O O . TYR A 1 285 ? 10.758 0.476 -2.262 1.00 80.31 285 TYR A O 1
ATOM 2150 N N . ASN A 1 286 ? 12.570 0.568 -3.565 1.00 84.12 286 ASN A N 1
ATOM 2151 C CA . ASN A 1 286 ? 12.436 1.975 -3.928 1.00 84.12 286 ASN A CA 1
ATOM 2152 C C . ASN A 1 286 ? 11.773 2.043 -5.306 1.00 84.12 286 ASN A C 1
ATOM 2154 O O . ASN A 1 286 ? 12.181 1.337 -6.231 1.00 84.12 286 ASN A O 1
ATOM 2158 N N . VAL A 1 287 ? 10.745 2.877 -5.436 1.00 85.25 287 VAL A N 1
ATOM 2159 C CA . VAL A 1 287 ? 9.997 3.038 -6.686 1.00 85.25 287 VAL A CA 1
ATOM 2160 C C . VAL A 1 287 ? 10.378 4.364 -7.321 1.00 85.25 287 VAL A C 1
ATOM 2162 O O . VAL A 1 287 ? 10.270 5.416 -6.695 1.00 85.25 287 VAL A O 1
ATOM 2165 N N . TYR A 1 288 ? 10.809 4.321 -8.570 1.00 85.44 288 TYR A N 1
ATOM 2166 C CA . TYR A 1 288 ? 11.091 5.488 -9.386 1.00 85.44 288 TYR A CA 1
ATOM 2167 C C . TYR A 1 288 ? 9.960 5.671 -10.384 1.00 85.44 288 TYR A C 1
ATOM 2169 O O . TYR A 1 288 ? 9.594 4.736 -11.093 1.00 85.44 288 TYR A O 1
ATOM 2177 N N . ILE A 1 289 ? 9.410 6.876 -10.439 1.00 87.56 289 ILE A N 1
ATOM 2178 C CA . ILE A 1 289 ? 8.340 7.243 -11.359 1.00 87.56 289 ILE A CA 1
ATOM 2179 C C . ILE A 1 289 ? 8.899 8.323 -12.272 1.00 87.56 289 ILE A C 1
ATOM 2181 O O . ILE A 1 289 ? 9.209 9.423 -11.816 1.00 87.56 289 ILE A O 1
ATOM 2185 N N . LEU A 1 290 ? 9.038 8.008 -13.555 1.00 85.69 290 LEU A N 1
ATOM 2186 C CA . LEU A 1 290 ? 9.400 8.971 -14.580 1.00 85.69 290 LEU A CA 1
ATOM 2187 C C . LEU A 1 290 ? 8.136 9.360 -15.330 1.00 85.69 290 LEU A C 1
ATOM 2189 O O . LEU A 1 290 ? 7.480 8.504 -15.916 1.00 85.69 290 LEU A O 1
ATOM 2193 N N . THR A 1 291 ? 7.794 10.641 -15.323 1.00 87.56 291 THR A N 1
ATOM 2194 C CA . THR A 1 291 ? 6.624 11.154 -16.043 1.00 87.56 291 THR A CA 1
ATOM 2195 C C . THR A 1 291 ? 7.079 12.120 -17.118 1.00 87.56 291 THR A C 1
ATOM 2197 O O . THR A 1 291 ? 7.843 13.044 -16.843 1.00 87.56 291 THR A O 1
ATOM 2200 N N . GLY A 1 292 ? 6.602 11.909 -18.335 1.00 84.56 292 GLY A N 1
ATOM 2201 C CA . GLY A 1 292 ? 6.916 12.752 -19.477 1.00 84.56 292 GLY A CA 1
ATOM 2202 C C . GLY A 1 292 ? 5.812 12.705 -20.520 1.00 84.56 292 GLY A C 1
ATOM 2203 O O . GLY A 1 292 ? 4.699 12.229 -20.276 1.00 84.56 292 GLY A O 1
ATOM 2204 N N . VAL A 1 293 ? 6.130 13.207 -21.705 1.00 78.50 293 VAL A N 1
ATOM 2205 C CA . VAL A 1 293 ? 5.249 13.140 -22.870 1.00 78.50 293 VAL A CA 1
ATOM 2206 C C . VAL A 1 293 ? 5.874 12.242 -23.927 1.00 78.50 293 VAL A C 1
ATOM 2208 O O . VAL A 1 293 ? 7.070 12.325 -24.205 1.00 78.50 293 VAL A O 1
ATOM 2211 N N . LYS A 1 294 ? 5.062 11.376 -24.531 1.00 71.44 294 LYS A N 1
ATOM 2212 C CA . LYS A 1 294 ? 5.425 10.686 -25.767 1.00 71.44 294 LYS A CA 1
ATOM 2213 C C . LYS A 1 294 ? 4.874 11.459 -26.956 1.00 71.44 294 LYS A C 1
ATOM 2215 O O . LYS A 1 294 ? 3.746 11.950 -26.908 1.00 71.44 294 LYS A O 1
ATOM 2220 N N . THR A 1 295 ? 5.663 11.529 -28.018 1.00 67.69 295 THR A N 1
ATOM 2221 C CA . THR A 1 295 ? 5.210 11.921 -29.349 1.00 67.69 295 THR A CA 1
ATOM 2222 C C . THR A 1 295 ? 4.921 10.664 -30.153 1.00 67.69 295 THR A C 1
ATOM 2224 O O . THR A 1 295 ? 5.783 9.802 -30.313 1.00 67.69 295 THR A O 1
ATOM 2227 N N . GLU A 1 296 ? 3.700 10.545 -30.654 1.00 64.81 296 GLU A N 1
ATOM 2228 C CA . GLU A 1 296 ? 3.323 9.511 -31.612 1.00 64.81 296 GLU A CA 1
ATOM 2229 C C . GLU A 1 296 ? 2.945 10.175 -32.936 1.00 64.81 296 GLU A C 1
ATOM 2231 O O . GLU A 1 296 ? 2.355 11.261 -32.967 1.00 64.81 296 GLU A O 1
ATOM 2236 N N . ASN A 1 297 ? 3.318 9.528 -34.042 1.00 57.22 297 ASN A N 1
ATOM 2237 C CA . ASN A 1 297 ? 2.858 9.954 -35.357 1.00 57.22 297 ASN A CA 1
ATOM 2238 C C . ASN A 1 297 ? 1.331 9.849 -35.363 1.00 57.22 297 ASN A C 1
ATOM 2240 O O . ASN A 1 297 ? 0.791 8.764 -35.129 1.00 57.22 297 ASN A O 1
ATOM 2244 N N . SER A 1 298 ? 0.637 10.968 -35.590 1.00 50.12 298 SER A N 1
ATOM 2245 C CA . SER A 1 298 ? -0.817 10.933 -35.716 1.00 50.12 298 SER A CA 1
ATOM 2246 C C . SER A 1 298 ? -1.193 10.059 -36.919 1.00 50.12 298 SER A C 1
ATOM 2248 O O . SER A 1 298 ? -0.474 10.041 -37.922 1.00 50.12 298 SER A O 1
ATOM 2250 N N . PRO A 1 299 ? -2.348 9.371 -36.873 1.00 55.66 299 PRO A N 1
ATOM 2251 C CA . PRO A 1 299 ? -2.950 8.776 -38.063 1.00 55.66 299 PRO A CA 1
ATOM 2252 C C . PRO A 1 299 ? -3.206 9.808 -39.172 1.00 55.66 299 PRO A C 1
ATOM 2254 O O . PRO A 1 299 ? -3.400 9.440 -40.329 1.00 55.66 299 PRO A O 1
ATOM 2257 N N . THR A 1 300 ? -3.224 11.100 -38.824 1.00 48.22 300 THR A N 1
ATOM 2258 C CA . THR A 1 300 ? -3.341 12.199 -39.779 1.00 48.22 300 THR A CA 1
ATOM 2259 C C . THR A 1 300 ? -1.961 12.772 -40.141 1.00 48.22 300 THR A C 1
ATOM 2261 O O . THR A 1 300 ? -1.130 12.964 -39.256 1.00 48.22 300 THR A O 1
ATOM 2264 N N . PRO A 1 301 ? -1.688 13.099 -41.419 1.00 48.50 301 PRO A N 1
ATOM 2265 C CA . PRO A 1 301 ? -0.347 13.493 -41.881 1.00 48.50 301 PRO A CA 1
ATOM 2266 C C . PRO A 1 301 ? 0.208 14.818 -41.330 1.00 48.50 301 PRO A C 1
ATOM 2268 O O . PRO A 1 301 ? 1.322 15.190 -41.690 1.00 48.50 301 PRO A O 1
ATOM 2271 N N . VAL A 1 302 ? -0.571 15.573 -40.550 1.00 51.25 302 VAL A N 1
ATOM 2272 C CA . VAL A 1 302 ? -0.318 17.001 -40.281 1.00 51.25 302 VAL A CA 1
ATOM 2273 C C . VAL A 1 302 ? -0.036 17.290 -38.801 1.00 51.25 302 VAL A C 1
ATOM 2275 O O . VAL A 1 302 ? 0.498 18.349 -38.487 1.00 51.25 302 VAL A O 1
ATOM 2278 N N . GLU A 1 303 ? -0.313 16.357 -37.886 1.00 54.19 303 GLU A N 1
ATOM 2279 C CA . GLU A 1 303 ? -0.203 16.610 -36.444 1.00 54.19 303 GLU A CA 1
ATOM 2280 C C . GLU A 1 303 ? 0.633 15.538 -35.727 1.00 54.19 303 GLU A C 1
ATOM 2282 O O . GLU A 1 303 ? 0.605 14.358 -36.064 1.00 54.19 303 GLU A O 1
ATOM 2287 N N . MET A 1 304 ? 1.409 15.944 -34.721 1.00 58.59 304 MET A N 1
ATOM 2288 C CA . MET A 1 304 ? 2.029 15.019 -33.770 1.00 58.59 304 MET A CA 1
ATOM 2289 C C . MET A 1 304 ? 1.104 14.889 -32.566 1.00 58.59 304 MET A C 1
ATOM 2291 O O . MET A 1 304 ? 0.720 15.895 -31.969 1.00 58.59 304 MET A O 1
ATOM 2295 N N . HIS A 1 305 ? 0.745 13.661 -32.196 1.00 64.31 305 HIS A N 1
ATOM 2296 C CA . HIS A 1 305 ? -0.021 13.431 -30.978 1.00 64.31 305 HIS A CA 1
ATOM 2297 C C . HIS A 1 305 ? 0.932 13.371 -29.787 1.00 64.31 305 HIS A C 1
ATOM 2299 O O . HIS A 1 305 ? 1.840 12.540 -29.746 1.00 64.31 305 HIS A O 1
ATOM 2305 N N . TYR A 1 306 ? 0.700 14.245 -28.810 1.00 69.94 306 TYR A N 1
ATOM 2306 C CA . TYR A 1 306 ? 1.356 14.180 -27.512 1.00 69.94 306 TYR A CA 1
ATOM 2307 C C . TYR A 1 306 ? 0.462 13.415 -26.549 1.00 69.94 306 TYR A C 1
ATOM 2309 O O . TYR A 1 306 ? -0.697 13.778 -26.353 1.00 69.94 306 TYR A O 1
ATOM 2317 N N . GLN A 1 307 ? 1.001 12.376 -25.925 1.00 70.56 307 GLN A N 1
ATOM 2318 C CA . GLN A 1 307 ? 0.292 11.647 -24.883 1.00 70.56 307 GLN A CA 1
ATOM 2319 C C . GLN A 1 307 ? 1.155 11.581 -23.618 1.00 70.56 307 GLN A C 1
ATOM 2321 O O . GLN A 1 307 ? 2.365 11.369 -23.722 1.00 70.56 307 GLN A O 1
ATOM 2326 N N . PRO A 1 308 ? 0.571 11.746 -22.420 1.00 75.25 308 PRO A N 1
ATOM 2327 C CA . PRO A 1 308 ? 1.274 11.476 -21.174 1.00 75.25 308 PRO A CA 1
ATOM 2328 C C . PRO A 1 308 ? 1.817 10.044 -21.151 1.00 75.25 308 PRO A C 1
ATOM 2330 O O . PRO A 1 308 ? 1.122 9.100 -21.538 1.00 75.25 308 PRO A O 1
ATOM 2333 N N . HIS A 1 309 ? 3.057 9.890 -20.702 1.00 79.19 309 HIS A N 1
ATOM 2334 C CA . HIS A 1 309 ? 3.722 8.601 -20.581 1.00 79.19 309 HIS A CA 1
ATOM 2335 C C . HIS A 1 309 ? 4.410 8.494 -19.226 1.00 79.19 309 HIS A C 1
ATOM 2337 O O . HIS A 1 309 ? 5.058 9.442 -18.769 1.00 79.19 309 HIS A O 1
ATOM 2343 N N . THR A 1 310 ? 4.279 7.329 -18.600 1.00 82.75 310 THR A N 1
ATOM 2344 C CA . THR A 1 310 ? 4.884 7.051 -17.301 1.00 82.75 310 THR A CA 1
ATOM 2345 C C . THR A 1 310 ? 5.787 5.831 -17.414 1.00 82.75 310 THR A C 1
ATOM 2347 O O . THR A 1 310 ? 5.421 4.833 -18.020 1.00 82.75 310 THR A O 1
ATOM 2350 N N . ILE A 1 311 ? 6.972 5.896 -16.822 1.00 82.12 311 ILE A N 1
ATOM 2351 C CA . ILE A 1 311 ? 7.846 4.741 -16.634 1.00 82.12 311 ILE A CA 1
ATOM 2352 C C . ILE A 1 311 ? 7.956 4.512 -15.131 1.00 82.12 311 ILE A C 1
ATOM 2354 O O . ILE A 1 311 ? 8.273 5.438 -14.385 1.00 82.12 311 ILE A O 1
ATOM 2358 N N . VAL A 1 312 ? 7.682 3.292 -14.682 1.00 84.62 312 VAL A N 1
ATOM 2359 C CA . VAL A 1 312 ? 7.801 2.892 -13.280 1.00 84.62 312 VAL A CA 1
ATOM 2360 C C . VAL A 1 312 ? 8.933 1.885 -13.159 1.00 84.62 312 VAL A C 1
ATOM 2362 O O . VAL A 1 312 ? 8.886 0.823 -13.774 1.00 84.62 312 VAL A O 1
ATOM 2365 N N . LEU A 1 313 ? 9.945 2.206 -12.357 1.00 81.62 313 LEU A N 1
ATOM 2366 C CA . LEU A 1 313 ? 11.052 1.302 -12.047 1.00 81.62 313 LEU A CA 1
ATOM 2367 C C . LEU A 1 313 ? 10.977 0.924 -10.567 1.00 81.62 313 LEU A C 1
ATOM 2369 O O . LEU A 1 313 ? 10.987 1.804 -9.710 1.00 81.62 313 LEU A O 1
ATOM 2373 N N . ALA A 1 314 ? 10.923 -0.366 -10.248 1.00 82.56 314 ALA A N 1
ATOM 2374 C CA . ALA A 1 314 ? 10.991 -0.848 -8.869 1.00 82.56 314 ALA A CA 1
ATOM 2375 C C . ALA A 1 314 ? 12.338 -1.538 -8.626 1.00 82.56 314 ALA A C 1
ATOM 2377 O O . ALA A 1 314 ? 12.615 -2.578 -9.224 1.00 82.56 314 ALA A O 1
ATOM 2378 N N . ILE A 1 315 ? 13.157 -0.960 -7.740 1.00 79.38 315 ILE A N 1
ATOM 2379 C CA . ILE A 1 315 ? 14.504 -1.443 -7.401 1.00 79.38 315 ILE A CA 1
ATOM 2380 C C . ILE A 1 315 ? 14.520 -1.950 -5.952 1.00 79.38 315 ILE A C 1
ATOM 2382 O O . ILE A 1 315 ? 14.126 -1.193 -5.062 1.00 79.38 315 ILE A O 1
ATOM 2386 N N . PRO A 1 316 ? 14.972 -3.186 -5.663 1.00 78.06 316 PRO A N 1
ATOM 2387 C CA . PRO A 1 316 ? 15.120 -3.681 -4.299 1.00 78.06 316 PRO A CA 1
ATOM 2388 C C . PRO A 1 316 ? 15.972 -2.744 -3.429 1.00 78.06 316 PRO A C 1
ATOM 2390 O O . PRO A 1 316 ? 17.136 -2.485 -3.708 1.00 78.06 316 PRO A O 1
ATOM 2393 N N . SER A 1 317 ? 15.383 -2.254 -2.345 1.00 72.94 317 SER A N 1
ATOM 2394 C CA . SER A 1 317 ? 16.003 -1.393 -1.328 1.00 72.94 317 SER A CA 1
ATOM 2395 C C . SER A 1 317 ? 16.830 -2.164 -0.293 1.00 72.94 317 SER A C 1
ATOM 2397 O O . SER A 1 317 ? 17.641 -1.564 0.404 1.00 72.94 317 SER A O 1
ATOM 2399 N N . ASN A 1 318 ? 16.630 -3.482 -0.181 1.00 65.62 318 ASN A N 1
ATOM 2400 C CA . ASN A 1 318 ? 17.379 -4.371 0.712 1.00 65.62 318 ASN A CA 1
ATOM 2401 C C . ASN A 1 318 ? 18.461 -5.204 -0.011 1.00 65.62 318 ASN A C 1
ATOM 2403 O O . ASN A 1 318 ? 19.074 -6.061 0.622 1.00 65.62 318 ASN A O 1
ATOM 2407 N N . GLY A 1 319 ? 18.685 -4.961 -1.310 1.00 56.25 319 GLY A N 1
ATOM 2408 C CA . GLY A 1 319 ? 19.803 -5.508 -2.092 1.00 56.25 319 GLY A CA 1
ATOM 2409 C C . GLY A 1 319 ? 21.059 -4.630 -2.010 1.00 56.25 319 GLY A C 1
ATOM 2410 O O . GLY A 1 319 ? 21.032 -3.567 -1.387 1.00 56.25 319 GLY A O 1
ATOM 2411 N N . ALA A 1 320 ? 22.170 -5.072 -2.612 1.00 52.88 320 ALA A N 1
ATOM 2412 C CA . ALA A 1 320 ? 23.454 -4.364 -2.575 1.00 52.88 320 ALA A CA 1
ATOM 2413 C C . ALA A 1 320 ? 23.302 -2.856 -2.881 1.00 52.88 320 ALA A C 1
ATOM 2415 O O . ALA A 1 320 ? 22.687 -2.470 -3.874 1.00 52.88 320 ALA A O 1
ATOM 2416 N N . ALA A 1 321 ? 23.899 -2.007 -2.037 1.00 51.38 321 ALA A N 1
ATOM 2417 C CA . ALA A 1 321 ? 23.722 -0.547 -1.964 1.00 51.38 321 ALA A CA 1
ATOM 2418 C C . ALA A 1 321 ? 24.038 0.266 -3.247 1.00 51.38 321 ALA A C 1
ATOM 2420 O O . ALA A 1 321 ? 23.975 1.493 -3.227 1.00 51.38 321 ALA A O 1
ATOM 2421 N N . ASN A 1 322 ? 24.378 -0.385 -4.361 1.00 61.84 322 ASN A N 1
ATOM 2422 C CA . ASN A 1 322 ? 24.910 0.252 -5.562 1.00 61.84 322 ASN A CA 1
ATOM 2423 C C . ASN A 1 322 ? 23.847 0.549 -6.631 1.00 61.84 322 ASN A C 1
ATOM 2425 O O . ASN A 1 322 ? 23.946 1.576 -7.293 1.00 61.84 322 ASN A O 1
ATOM 2429 N N . ALA A 1 323 ? 22.822 -0.297 -6.792 1.00 67.38 323 ALA A N 1
ATOM 2430 C CA . ALA A 1 323 ? 21.830 -0.133 -7.864 1.00 67.38 323 ALA A CA 1
ATOM 2431 C C . ALA A 1 323 ? 20.958 1.117 -7.676 1.00 67.38 323 ALA A C 1
ATOM 2433 O O . ALA A 1 323 ? 20.670 1.849 -8.618 1.00 67.38 323 ALA A O 1
ATOM 2434 N N . ASP A 1 324 ? 20.572 1.389 -6.431 1.00 73.25 324 ASP A N 1
ATOM 2435 C CA . ASP A 1 324 ? 19.777 2.561 -6.069 1.00 73.25 324 ASP A CA 1
ATOM 2436 C C . ASP A 1 324 ? 20.547 3.872 -6.307 1.00 73.25 324 ASP A C 1
ATOM 2438 O O . ASP A 1 324 ? 19.997 4.823 -6.860 1.00 73.25 324 ASP A O 1
ATOM 2442 N N . ALA A 1 325 ? 21.832 3.901 -5.934 1.00 72.69 325 ALA A N 1
ATOM 2443 C CA . ALA A 1 325 ? 22.716 5.050 -6.131 1.00 72.69 325 ALA A CA 1
ATOM 2444 C C . ALA A 1 325 ? 23.030 5.296 -7.616 1.00 72.69 325 ALA A C 1
ATOM 2446 O O . ALA A 1 325 ? 23.116 6.440 -8.057 1.00 72.69 325 ALA A O 1
ATOM 2447 N N . GLU A 1 326 ? 23.169 4.230 -8.401 1.00 73.00 326 GLU A N 1
ATOM 2448 C CA . GLU A 1 326 ? 23.366 4.301 -9.847 1.00 73.00 326 GLU A CA 1
ATOM 2449 C C . GLU A 1 326 ? 22.143 4.878 -10.566 1.00 73.00 326 GLU A C 1
ATOM 2451 O O . GLU A 1 326 ? 22.276 5.822 -11.345 1.00 73.00 326 GLU A O 1
ATOM 2456 N N . VAL A 1 327 ? 20.944 4.367 -10.267 1.00 77.44 327 VAL A N 1
ATOM 2457 C CA . VAL A 1 327 ? 19.699 4.891 -10.845 1.00 77.44 327 VAL A CA 1
ATOM 2458 C C . VAL A 1 327 ? 19.499 6.357 -10.450 1.00 77.44 327 VAL A C 1
ATOM 2460 O O . VAL A 1 327 ? 19.150 7.165 -11.306 1.00 77.44 327 VAL A O 1
ATOM 2463 N N . GLN A 1 328 ? 19.790 6.736 -9.200 1.00 76.88 328 GLN A N 1
ATOM 2464 C CA . GLN A 1 328 ? 19.809 8.144 -8.775 1.00 76.88 328 GLN A CA 1
ATOM 2465 C C . GLN A 1 328 ? 20.782 8.988 -9.598 1.00 76.88 328 GLN A C 1
ATOM 2467 O O . GLN A 1 328 ? 20.387 10.022 -10.134 1.00 76.88 328 GLN A O 1
ATOM 2472 N N . GLY A 1 329 ? 22.021 8.521 -9.769 1.00 73.88 329 GLY A N 1
ATOM 2473 C CA . GLY A 1 329 ? 23.041 9.222 -10.546 1.00 73.88 329 GLY A CA 1
ATOM 2474 C C . GLY A 1 329 ? 22.643 9.443 -12.008 1.00 73.88 329 GLY A C 1
ATOM 2475 O O . GLY A 1 329 ? 22.864 10.529 -12.539 1.00 73.88 329 GLY A O 1
ATOM 2476 N N . ILE A 1 330 ? 22.014 8.451 -12.648 1.00 78.62 330 ILE A N 1
ATOM 2477 C CA . ILE A 1 330 ? 21.528 8.571 -14.032 1.00 78.62 330 ILE A CA 1
ATOM 2478 C C . ILE A 1 330 ? 20.313 9.493 -14.131 1.00 78.62 330 ILE A C 1
ATOM 2480 O O . ILE A 1 330 ? 20.219 10.278 -15.071 1.00 78.62 330 ILE A O 1
ATOM 2484 N N . LEU A 1 331 ? 19.380 9.408 -13.181 1.00 80.94 331 LEU A N 1
ATOM 2485 C CA . LEU A 1 331 ? 18.153 10.206 -13.200 1.00 80.94 331 LEU A CA 1
ATOM 2486 C C . LEU A 1 331 ? 18.331 11.621 -12.624 1.00 80.94 331 LEU A C 1
ATOM 2488 O O . LEU A 1 331 ? 17.414 12.431 -12.739 1.00 80.94 331 LEU A O 1
ATOM 2492 N N . GLY A 1 332 ? 19.492 11.926 -12.037 1.00 73.88 332 GLY A N 1
ATOM 2493 C CA . GLY A 1 332 ? 19.795 13.219 -11.422 1.00 73.88 332 GLY A CA 1
ATOM 2494 C C . GLY A 1 332 ? 19.030 13.476 -10.118 1.00 73.88 332 GLY A C 1
ATOM 2495 O O . GLY A 1 332 ? 18.594 14.607 -9.896 1.00 73.88 332 GLY A O 1
ATOM 2496 N N . LEU A 1 333 ? 18.834 12.434 -9.299 1.00 70.31 333 LEU A N 1
ATOM 2497 C CA . LEU A 1 333 ? 18.063 12.451 -8.043 1.00 70.31 333 LEU A CA 1
ATOM 2498 C C . LEU A 1 333 ? 18.925 12.347 -6.784 1.00 70.31 333 LEU A C 1
ATOM 2500 O O . LEU A 1 333 ? 20.009 11.730 -6.855 1.00 70.31 333 LEU A O 1
#

Foldseek 3Di:
DDDDPPPPPPDPAAAEAEQEADFQQLQDDDEDPDFFDFLVLCLVQPDARWKFKAFPPGRTTQWTDSHSHTYHNHADDQPTWIWMWGHHPSDIDIDDTDGLVFKAKDKDDWDDFDWWKKKKAKDDWDDAQKKKKKKKWWPQPPCPVIDIDIFIDGDHVPDGLLNRVVRSQCLLQDCPNPDNVVDPDQWNHWDDDPRRMIMTTGPDAQIDMDMDIDIHDPPDPPDPIDMDMDTPIDGDGTDQFPSVSQVVVQSNQLDVQDPDDDPPPPDDSPNRDTDPDDDDDRFGWIKMKMKGWDWDCDPDNPDTDIGIHIYIYTHGPPHDPVPVVSVCSHSVD

Radius of gyration: 27.43 Å; chains: 1; bounding box: 69×35×84 Å

Secondary structure (DSSP, 8-state):
-----TT-S--TT-EEEEEE--------SS---SPP-BHHHHHHHPPTT-EEEEETTT-BB-SSBSSSSBPP-PPPPTTS-EEEEEEETTEEEEPPPB-TTTEEEEEE--B--B--EEEEEEES-PPTT-EEEEEEEE--TT-PSPPEEEEEEE--TT--HHHHHHHHHHHHH-TTSHHHHHS--SEEEEEEETTTEEEEEESSSS--EEEEEEEE-SS-TT---EEEEEEEE--B--BS-HHHHHHHHHHHHHHHHS-S---TTT--GGGG---S--------EEEEEEEEEEEEE-SSTT-EEEEEEEEEEEEESSS-THHHHHHHHHHT-

Sequence (333 aa):
MLNKSKYWKSLLGTFADVLITKQVDYAGTGASTATAGTLADFVANAAEGEFAFINADTNAVISGALTGTPAAVQPVSATTWIYGAVKRDGNIETTRRFRLADYTAQRVVYAAPIKQVSTATFSGTPVAGNYYSIKIMETTPGYQPFPRWEYGYTAKTGDTLATVLTKITALVNDSTNIINKNTDPVVNTAVFNSTNMITLTATLAGPTFKIAFSIDALNDLTAVAAYTGGTTAGAFWGNGTYDQVFELERESDVYKGVTTQYPEQGARPEDFGQPSQFATSSATYNVYILTGVKTENSPTPVEMHYQPHTIVLAIPSNGAANADAEVQGILGL

pLDDT: mean 74.49, std 17.61, range [26.78, 96.0]